Protein AF-A0A9E6VUV8-F1 (afdb_monomer)

Nearest PDB structures (foldseek):
  6p4t-assembly1_B  TM=4.875E-01  e=2.211E-01  Salmonella enterica subsp. enterica serovar Typhi str. CT18
  8uzb-assembly1_A  TM=2.376E-01  e=2.171E+00  Geobacillus stearothermophilus
  8s0d-assembly1_4  TM=2.193E-01  e=3.785E+00  Homo sapiens
  4pn1-assembly3_D  TM=3.989E-01  e=8.446E+00  Schizosaccharomyces pombe

Solvent-accessible surface area (backbone atoms only — not comparable to full-atom values): 15340 Å² total; per-residue (Å²): 144,78,81,78,67,65,62,63,58,58,57,57,56,55,56,55,55,54,56,56,54,53,54,53,55,57,56,53,59,66,67,67,74,79,75,85,79,84,90,84,82,82,91,76,88,81,80,91,80,88,79,81,87,81,84,86,87,83,88,78,86,75,81,72,76,73,76,71,81,72,84,71,52,75,68,54,70,63,63,49,53,54,50,64,62,53,71,21,30,54,32,45,49,36,72,42,94,39,72,74,44,81,27,76,28,45,64,63,46,58,75,70,54,82,52,63,72,54,58,77,64,32,83,78,68,81,60,88,32,40,79,43,65,75,53,80,87,27,54,30,20,41,31,31,62,38,36,16,43,35,32,37,25,38,48,95,30,28,28,32,48,33,34,30,20,63,36,73,36,70,80,32,91,45,46,40,44,32,26,43,46,18,39,50,61,85,85,42,95,36,26,70,51,39,49,50,36,47,52,52,56,31,55,77,51,74,64,71,58,71,26,82,54,69,47,74,23,36,93,64,43,43,42,26,28,42,26,20,12,35,33,72,44,69,88,35,61,72,50,53,68,53,64,54,95,76,53,41,13,79,47,30,53,30,29,30,20,32,60,40,71,44,82,59,134

Sequence (265 aa):
MLKLSRYRFYASLRLRKLAVMRQFILLFILLFVFSCGEPERRFSGQTADTIAPAPGPGRTSEHQRGDRPDKRNKSEFCQQEEFAGHSRAVCKVNIAKAQTESFASLDVFWNSLPGDKEMSNHNPRIKDDSAFGRVKEEMRNVRIKKTWLLAVKREDDGDFHLIIGNKPSAKSDILFNAEISGLPETSSGSYDQLKKVRDYFKAYFNQHTCFHNYKKFYDEPKEISISGSLFYDIEHTPPGTVGPKDLKTATAWEIHPVTEIVFLK

Structure (mmCIF, N/CA/C/O backbone):
data_AF-A0A9E6VUV8-F1
#
_entry.id   AF-A0A9E6VUV8-F1
#
loop_
_atom_site.group_PDB
_atom_site.id
_atom_site.type_symbol
_atom_site.label_atom_id
_atom_site.label_alt_id
_atom_site.label_comp_id
_atom_site.label_asym_id
_atom_site.label_entity_id
_atom_site.label_seq_id
_atom_site.pdbx_PDB_ins_code
_atom_site.Cartn_x
_atom_site.Cartn_y
_atom_site.Cartn_z
_atom_site.occupancy
_atom_site.B_iso_or_equiv
_atom_site.auth_seq_id
_atom_site.auth_comp_id
_atom_site.auth_asym_id
_atom_site.auth_atom_id
_atom_site.pdbx_PDB_model_num
ATOM 1 N N . MET A 1 1 ? -53.529 6.049 7.777 1.00 54.03 1 MET A N 1
ATOM 2 C CA . MET A 1 1 ? -53.845 5.696 6.371 1.00 54.03 1 MET A CA 1
ATOM 3 C C . MET A 1 1 ? -52.843 6.295 5.352 1.00 54.03 1 MET A C 1
ATOM 5 O O . MET A 1 1 ? -53.244 6.702 4.277 1.00 54.03 1 MET A O 1
ATOM 9 N N . LEU A 1 2 ? -51.524 6.330 5.635 1.00 53.44 2 LEU A N 1
ATOM 10 C CA . LEU A 1 2 ? -50.527 7.045 4.793 1.00 53.44 2 LEU A CA 1
ATOM 11 C C . LEU A 1 2 ? -49.250 6.241 4.446 1.00 53.44 2 LEU A C 1
ATOM 13 O O . LEU A 1 2 ? -48.329 6.779 3.840 1.00 53.44 2 LEU A O 1
ATOM 17 N N . LYS A 1 3 ? -49.176 4.941 4.777 1.00 49.09 3 LYS A N 1
ATOM 18 C CA . LYS A 1 3 ? -47.972 4.111 4.531 1.00 49.09 3 LYS A CA 1
ATOM 19 C C . LYS A 1 3 ? -47.978 3.304 3.219 1.00 49.09 3 LYS A C 1
ATOM 21 O O . LYS A 1 3 ? -46.936 2.781 2.843 1.00 49.09 3 LYS A O 1
ATOM 26 N N . LEU A 1 4 ? -49.090 3.251 2.479 1.00 48.81 4 LEU A N 1
ATOM 27 C CA . LEU A 1 4 ? -49.208 2.441 1.248 1.00 48.81 4 LEU A CA 1
ATOM 28 C C . LEU A 1 4 ? -48.829 3.180 -0.054 1.00 48.81 4 LEU A C 1
ATOM 30 O O . LEU A 1 4 ? -48.653 2.543 -1.088 1.00 48.81 4 LEU A O 1
ATOM 34 N N . SER A 1 5 ? -48.644 4.505 -0.020 1.00 53.03 5 SER A N 1
ATOM 35 C CA . SER A 1 5 ? -48.380 5.313 -1.228 1.00 53.03 5 SER A CA 1
ATOM 36 C C . SER A 1 5 ? -46.915 5.265 -1.704 1.00 53.03 5 SER A C 1
ATOM 38 O O . SER A 1 5 ? -46.639 5.270 -2.903 1.00 53.03 5 SER A O 1
ATOM 40 N N . ARG A 1 6 ? -45.943 5.115 -0.791 1.00 50.88 6 ARG A N 1
ATOM 41 C CA . ARG A 1 6 ? -44.512 5.159 -1.155 1.00 50.88 6 ARG A CA 1
ATOM 42 C C . ARG A 1 6 ? -44.012 3.911 -1.893 1.00 50.88 6 ARG A C 1
ATOM 44 O O . ARG A 1 6 ? -43.091 4.021 -2.694 1.00 50.88 6 ARG A O 1
ATOM 51 N N . TYR A 1 7 ? -44.637 2.747 -1.705 1.00 47.44 7 TYR A N 1
ATOM 52 C CA . TYR A 1 7 ? -44.189 1.500 -2.346 1.00 47.44 7 TYR A CA 1
ATOM 53 C C . TYR A 1 7 ? -44.433 1.463 -3.864 1.00 47.44 7 TYR A C 1
ATOM 55 O O . TYR A 1 7 ? -43.632 0.891 -4.603 1.00 47.44 7 TYR A O 1
ATOM 63 N N . ARG A 1 8 ? -45.486 2.127 -4.362 1.00 51.44 8 ARG A N 1
ATOM 64 C CA . ARG A 1 8 ? -45.785 2.161 -5.805 1.00 51.44 8 ARG A CA 1
ATOM 65 C C . ARG A 1 8 ? -44.818 3.044 -6.601 1.00 51.44 8 ARG A C 1
ATOM 67 O O . ARG A 1 8 ? -44.582 2.777 -7.777 1.00 51.44 8 ARG A O 1
ATOM 74 N N . PHE A 1 9 ? -44.195 4.036 -5.963 1.00 53.75 9 PHE A N 1
ATOM 75 C CA . PHE A 1 9 ? -43.257 4.934 -6.640 1.00 53.75 9 PHE A CA 1
ATOM 76 C C . PHE A 1 9 ? -41.887 4.274 -6.900 1.00 53.75 9 PHE A C 1
ATOM 78 O O . PHE A 1 9 ? -41.320 4.424 -7.981 1.00 53.75 9 PHE A O 1
ATOM 85 N N . TYR A 1 10 ? -41.386 3.454 -5.966 1.00 47.69 10 TYR A N 1
ATOM 86 C CA . TYR A 1 10 ? -40.090 2.772 -6.125 1.00 47.69 10 TYR A CA 1
ATOM 87 C C . TYR A 1 10 ? -40.120 1.594 -7.114 1.00 47.69 10 TYR A C 1
ATOM 89 O O . TYR A 1 10 ? -39.124 1.350 -7.800 1.00 47.69 10 TYR A O 1
ATOM 97 N N . ALA A 1 11 ? -41.251 0.894 -7.247 1.00 51.66 11 ALA A N 1
ATOM 98 C CA . ALA A 1 11 ? -41.393 -0.195 -8.219 1.00 51.66 11 ALA A CA 1
ATOM 99 C C . ALA A 1 11 ? -41.373 0.313 -9.678 1.00 51.66 11 ALA A C 1
ATOM 101 O O . ALA A 1 11 ? -40.753 -0.302 -10.545 1.00 51.66 11 ALA A O 1
ATOM 102 N N . SER A 1 12 ? -41.967 1.485 -9.933 1.00 51.59 12 SER A N 1
ATOM 103 C CA . SER A 1 12 ? -41.992 2.130 -11.257 1.00 51.59 12 SER A CA 1
ATOM 104 C C . SER A 1 12 ? -40.599 2.586 -11.725 1.00 51.59 12 SER A C 1
ATOM 106 O O . SER A 1 12 ? -40.240 2.427 -12.895 1.00 51.59 12 SER A O 1
ATOM 108 N N . LEU A 1 13 ? -39.758 3.075 -10.805 1.00 51.12 13 LEU A N 1
ATOM 109 C CA . LEU A 1 13 ? -38.416 3.561 -11.143 1.00 51.12 13 LEU A CA 1
ATOM 110 C C . LEU A 1 13 ? -37.423 2.427 -11.470 1.00 51.12 13 LEU A C 1
ATOM 112 O O . LEU A 1 13 ? -36.532 2.612 -12.301 1.00 51.12 13 LEU A O 1
ATOM 116 N N . ARG A 1 14 ? -37.581 1.238 -10.862 1.00 55.41 14 ARG A N 1
ATOM 117 C CA . ARG A 1 14 ? -36.743 0.060 -11.170 1.00 55.41 14 ARG A CA 1
ATOM 118 C C . ARG A 1 14 ? -37.042 -0.531 -12.549 1.00 55.41 14 ARG A C 1
ATOM 120 O O . ARG A 1 14 ? -36.108 -0.910 -13.251 1.00 55.41 14 ARG A O 1
ATOM 127 N N . LEU A 1 15 ? -38.306 -0.547 -12.972 1.00 54.75 15 LEU A N 1
ATOM 128 C CA . LEU A 1 15 ? -38.692 -1.090 -14.280 1.00 54.75 15 LEU A CA 1
ATOM 129 C C . LEU A 1 15 ? -38.198 -0.222 -15.450 1.00 54.75 15 LEU A C 1
ATOM 131 O O . LEU A 1 15 ? -37.788 -0.759 -16.477 1.00 54.75 15 LEU A O 1
ATOM 135 N N . ARG A 1 16 ? -38.129 1.107 -15.282 1.00 56.75 16 ARG A N 1
ATOM 136 C CA . ARG A 1 16 ? -37.592 2.007 -16.322 1.00 56.75 16 ARG A CA 1
ATOM 137 C C . ARG A 1 16 ? -36.073 1.893 -16.501 1.00 56.75 16 ARG A C 1
ATOM 139 O O . ARG A 1 16 ? -35.600 1.980 -17.630 1.00 56.75 16 ARG A O 1
ATOM 146 N N . LYS A 1 17 ? -35.306 1.629 -15.433 1.00 54.00 17 LYS A N 1
ATOM 147 C CA . LYS A 1 17 ? -33.847 1.417 -15.544 1.00 54.00 17 LYS A CA 1
ATOM 148 C C . LYS A 1 17 ? -33.491 0.110 -16.265 1.00 54.00 17 LYS A C 1
ATOM 150 O O . LYS A 1 17 ? -32.549 0.095 -17.050 1.00 54.00 17 LYS A O 1
ATOM 155 N N . LEU A 1 18 ? -34.270 -0.956 -16.065 1.00 55.19 18 LEU A N 1
ATOM 156 C CA . LEU A 1 18 ? -34.062 -2.242 -16.747 1.00 55.19 18 LEU A CA 1
ATOM 157 C C . LEU A 1 18 ? -34.369 -2.184 -18.254 1.00 55.19 18 LEU A C 1
ATOM 159 O O . LEU A 1 18 ? -33.703 -2.860 -19.036 1.00 55.19 18 LEU A O 1
ATOM 163 N N . ALA A 1 19 ? -35.329 -1.354 -18.676 1.00 57.97 19 ALA A N 1
ATOM 164 C CA . ALA A 1 19 ? -35.668 -1.187 -20.091 1.00 57.97 19 ALA A CA 1
ATOM 165 C C . ALA A 1 19 ? -34.570 -0.449 -20.883 1.00 57.97 19 ALA A C 1
ATOM 167 O O . ALA A 1 19 ? -34.212 -0.881 -21.977 1.00 57.97 19 ALA A O 1
ATOM 168 N N . VAL A 1 20 ? -33.979 0.607 -20.309 1.00 63.06 20 VAL A N 1
ATOM 169 C CA . VAL A 1 20 ? -32.882 1.355 -20.956 1.00 63.06 20 VAL A CA 1
ATOM 170 C C . VAL A 1 20 ? -31.610 0.505 -21.031 1.00 63.06 20 VAL A C 1
ATOM 172 O O . VAL A 1 20 ? -30.939 0.487 -22.058 1.00 63.06 20 VAL A O 1
ATOM 175 N N . MET A 1 21 ? -31.314 -0.290 -19.997 1.00 61.34 21 MET A N 1
ATOM 176 C CA . MET A 1 21 ? -30.124 -1.150 -19.986 1.00 61.34 21 MET A CA 1
ATOM 177 C C . MET A 1 21 ? -30.189 -2.273 -21.039 1.00 61.34 21 MET A C 1
ATOM 179 O O . MET A 1 21 ? -29.163 -2.642 -21.604 1.00 61.34 21 MET A O 1
ATOM 183 N N . ARG A 1 22 ? -31.389 -2.773 -21.376 1.00 59.53 22 ARG A N 1
ATOM 184 C CA . ARG A 1 22 ? -31.572 -3.762 -22.456 1.00 59.53 22 ARG A CA 1
ATOM 185 C C . ARG A 1 22 ? -31.337 -3.189 -23.857 1.00 59.53 22 ARG A C 1
ATOM 187 O O . ARG A 1 22 ? -30.827 -3.914 -24.706 1.00 59.53 22 ARG A O 1
ATOM 194 N N . GLN A 1 23 ? -31.650 -1.913 -24.101 1.00 58.81 23 GLN A N 1
ATOM 195 C CA . GLN A 1 23 ? -31.375 -1.282 -25.401 1.00 58.81 23 GLN A CA 1
ATOM 196 C C . GLN A 1 23 ? -29.876 -1.040 -25.634 1.00 58.81 23 GLN A C 1
ATOM 198 O O . GLN A 1 23 ? -29.405 -1.224 -26.753 1.00 58.81 23 GLN A O 1
ATOM 203 N N . PHE A 1 24 ? -29.102 -0.727 -24.589 1.00 58.31 24 PHE A N 1
ATOM 204 C CA . PHE A 1 24 ? -27.648 -0.557 -24.718 1.00 58.31 24 PHE A CA 1
ATOM 205 C C . PHE A 1 24 ? -26.899 -1.876 -24.965 1.00 58.31 24 PHE A C 1
ATOM 207 O O . PHE A 1 24 ? -25.938 -1.888 -25.729 1.00 58.31 24 PHE A O 1
ATOM 214 N N . ILE A 1 25 ? -27.355 -2.995 -24.388 1.00 61.56 25 ILE A N 1
ATOM 215 C CA . ILE A 1 25 ? -26.722 -4.311 -24.599 1.00 61.56 25 ILE A CA 1
ATOM 216 C C . ILE A 1 25 ? -26.939 -4.810 -26.038 1.00 61.56 25 ILE A C 1
ATOM 218 O O . ILE A 1 25 ? -26.016 -5.346 -26.646 1.00 61.56 25 ILE A O 1
ATOM 222 N N . LEU A 1 26 ? -28.118 -4.576 -26.624 1.00 54.91 26 LEU A N 1
ATOM 223 C CA . LEU A 1 26 ? -28.393 -4.948 -28.019 1.00 54.91 26 LEU A CA 1
ATOM 224 C C . LEU A 1 26 ? -27.607 -4.097 -29.031 1.00 54.91 26 LEU A C 1
ATOM 226 O O . LEU A 1 26 ? -27.172 -4.626 -30.051 1.00 54.91 26 LEU A O 1
ATOM 230 N N . LEU A 1 27 ? -27.357 -2.816 -28.734 1.00 53.00 27 LEU A N 1
ATOM 231 C CA . LEU A 1 27 ? -26.548 -1.950 -29.599 1.00 53.00 27 LEU A CA 1
ATOM 232 C C . LEU A 1 27 ? -25.050 -2.318 -29.561 1.00 53.00 27 LEU A C 1
ATOM 234 O O . LEU A 1 27 ? -24.361 -2.196 -30.570 1.00 53.00 27 LEU A O 1
ATOM 238 N N . PHE A 1 28 ? -24.553 -2.819 -28.424 1.00 54.31 28 PHE A N 1
ATOM 239 C CA . PHE A 1 28 ? -23.154 -3.242 -28.275 1.00 54.31 28 PHE A CA 1
ATOM 240 C C . PHE A 1 28 ? -22.846 -4.573 -28.976 1.00 54.31 28 PHE A C 1
ATOM 242 O O . PHE A 1 28 ? -21.757 -4.744 -29.517 1.00 54.31 28 PHE A O 1
ATOM 249 N N . ILE A 1 29 ? -23.810 -5.500 -29.020 1.00 56.59 29 ILE A N 1
ATOM 250 C CA . ILE A 1 29 ? -23.645 -6.789 -29.713 1.00 56.59 29 ILE A CA 1
ATOM 251 C C . ILE A 1 29 ? -23.619 -6.596 -31.239 1.00 56.59 29 ILE A C 1
ATOM 253 O O . ILE A 1 29 ? -22.866 -7.278 -31.926 1.00 56.59 29 ILE A O 1
ATOM 257 N N . LEU A 1 30 ? -24.359 -5.621 -31.778 1.00 49.09 30 LEU A N 1
ATOM 258 C CA . LEU A 1 30 ? -24.369 -5.320 -33.217 1.00 49.09 30 LEU A CA 1
ATOM 259 C C . LEU A 1 30 ? -23.078 -4.655 -33.727 1.00 49.09 30 LEU A C 1
ATOM 261 O O . LEU A 1 30 ? -22.748 -4.804 -34.900 1.00 49.09 30 LEU A O 1
ATOM 265 N N . LEU A 1 31 ? -22.315 -3.981 -32.860 1.00 50.19 31 LEU A N 1
ATOM 266 C CA . LEU A 1 31 ? -21.044 -3.346 -33.235 1.00 50.19 31 LEU A CA 1
ATOM 267 C C . LEU A 1 31 ? -19.842 -4.306 -33.222 1.00 50.19 31 LEU A C 1
ATOM 269 O O . LEU A 1 31 ? -18.818 -3.991 -33.820 1.00 50.19 31 LEU A O 1
ATOM 273 N N . PHE A 1 32 ? -19.955 -5.485 -32.602 1.00 48.78 32 PHE A N 1
ATOM 274 C CA . PHE A 1 32 ? -18.848 -6.450 -32.513 1.00 48.78 32 PHE A CA 1
ATOM 275 C C . PHE A 1 32 ? -18.811 -7.494 -33.643 1.00 48.78 32 PHE A C 1
ATOM 277 O O . PHE A 1 32 ? -17.824 -8.210 -33.776 1.00 48.78 32 PHE A O 1
ATOM 284 N N . VAL A 1 33 ? -19.843 -7.568 -34.492 1.00 51.56 33 VAL A N 1
ATOM 285 C CA . VAL A 1 33 ? -19.941 -8.586 -35.561 1.00 51.56 33 VAL A CA 1
ATOM 286 C C . VAL A 1 33 ? -19.231 -8.167 -36.867 1.00 51.56 33 VAL A C 1
ATOM 288 O O . VAL A 1 33 ? -19.087 -8.981 -37.770 1.00 51.56 33 VAL A O 1
ATOM 291 N N . PHE A 1 34 ? -18.705 -6.939 -36.976 1.00 48.22 34 PHE A N 1
ATOM 292 C CA . PHE A 1 34 ? -18.137 -6.409 -38.232 1.00 48.22 34 PHE A CA 1
ATOM 293 C C . PHE A 1 34 ? -16.609 -6.219 -38.273 1.00 48.22 34 PHE A C 1
ATOM 295 O O . PHE A 1 34 ? -16.109 -5.495 -39.128 1.00 48.22 34 PHE A O 1
ATOM 302 N N . SER A 1 35 ? -15.837 -6.885 -37.408 1.00 48.03 35 SER A N 1
ATOM 303 C CA . SER A 1 35 ? -14.367 -6.782 -37.447 1.00 48.03 35 SER A CA 1
ATOM 304 C C . SER A 1 35 ? -13.658 -8.136 -37.346 1.00 48.03 35 SER A C 1
ATOM 306 O O . SER A 1 35 ? -12.794 -8.333 -36.496 1.00 48.03 35 SER A O 1
ATOM 308 N N . CYS A 1 36 ? -13.998 -9.067 -38.240 1.00 43.12 36 CYS A N 1
ATOM 309 C CA . CYS A 1 36 ? -13.157 -10.226 -38.549 1.00 43.12 36 CYS A CA 1
ATOM 310 C C . CYS A 1 36 ? -12.534 -10.031 -39.937 1.00 43.12 36 CYS A C 1
ATOM 312 O O . CYS A 1 36 ? -13.093 -10.454 -40.943 1.00 43.12 36 CYS A O 1
ATOM 314 N N . GLY A 1 37 ? -11.392 -9.340 -39.975 1.00 45.44 37 GLY A N 1
ATOM 315 C CA . GLY A 1 37 ? -10.465 -9.376 -41.105 1.00 45.44 37 GLY A CA 1
ATOM 316 C C . GLY A 1 37 ? -9.548 -10.593 -40.978 1.00 45.44 37 GLY A C 1
ATOM 317 O O . GLY A 1 37 ? -9.047 -10.880 -39.891 1.00 45.44 37 GLY A O 1
ATOM 318 N N . GLU A 1 38 ? -9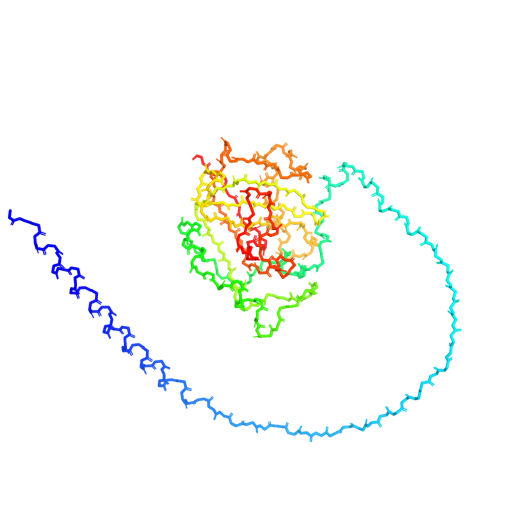.395 -11.316 -42.082 1.00 52.47 38 GLU A N 1
ATOM 319 C CA . GLU A 1 38 ? -8.656 -12.573 -42.226 1.00 52.47 38 GLU A CA 1
ATOM 320 C C . GLU A 1 38 ? -7.140 -12.476 -41.948 1.00 52.47 38 GLU A C 1
ATOM 322 O O . GLU A 1 38 ? -6.558 -11.388 -42.004 1.00 52.47 38 GLU A O 1
ATOM 327 N N . PRO A 1 39 ? -6.478 -13.620 -41.669 1.00 56.66 39 PRO A N 1
ATOM 328 C CA . PRO A 1 39 ? -5.061 -13.686 -41.358 1.00 56.66 39 PRO A CA 1
ATOM 329 C C . PRO A 1 39 ? -4.224 -13.931 -42.617 1.00 56.66 39 PRO A C 1
ATOM 331 O O . PRO A 1 39 ? -4.458 -14.873 -43.369 1.00 56.66 39 PRO A O 1
ATOM 334 N N . GLU A 1 40 ? -3.152 -13.164 -42.789 1.00 46.19 40 GLU A N 1
ATOM 335 C CA . GLU A 1 40 ? -2.114 -13.506 -43.754 1.00 46.19 40 GLU A CA 1
ATOM 336 C C . GLU A 1 40 ? -0.744 -13.149 -43.175 1.00 46.19 40 GLU A C 1
ATOM 338 O O . GLU A 1 40 ? -0.437 -11.974 -42.974 1.00 46.19 40 GLU A O 1
ATOM 343 N N . ARG A 1 41 ? 0.081 -14.169 -42.892 1.00 49.31 41 ARG A N 1
ATOM 344 C CA . ARG A 1 41 ? 1.502 -14.201 -43.287 1.00 49.31 41 ARG A CA 1
ATOM 345 C C . ARG A 1 41 ? 2.211 -15.491 -42.866 1.00 49.31 41 ARG A C 1
ATOM 347 O O . ARG A 1 41 ? 2.503 -15.726 -41.701 1.00 49.31 41 ARG A O 1
ATOM 354 N N . ARG A 1 42 ? 2.528 -16.258 -43.912 1.00 47.53 42 ARG A N 1
ATOM 355 C CA . ARG A 1 42 ? 3.802 -16.933 -44.217 1.00 47.53 42 ARG A CA 1
ATOM 356 C C . ARG A 1 42 ? 4.608 -17.508 -43.050 1.00 47.53 42 ARG A C 1
ATOM 358 O O . ARG A 1 42 ? 5.414 -16.832 -42.422 1.00 47.53 42 ARG A O 1
ATOM 365 N N . PHE A 1 43 ? 4.507 -18.828 -42.952 1.00 45.47 43 PHE A N 1
ATOM 366 C CA . PHE A 1 43 ? 5.563 -19.722 -42.493 1.00 45.47 43 PHE A CA 1
ATOM 367 C C . PHE A 1 43 ? 6.690 -19.764 -43.545 1.00 45.47 43 PHE A C 1
ATOM 369 O O . PHE A 1 43 ? 6.455 -20.160 -44.687 1.00 45.47 43 PHE A O 1
ATOM 376 N N . SER A 1 4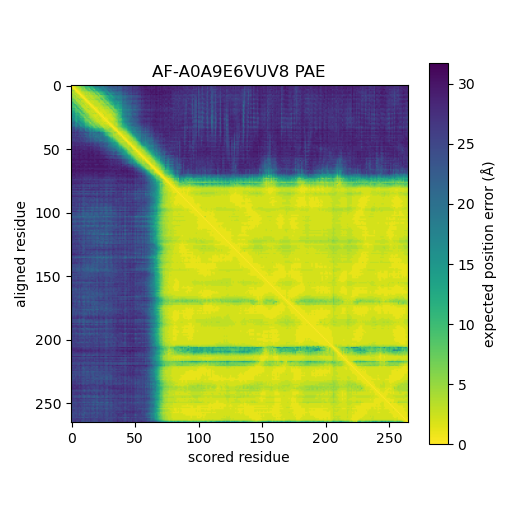4 ? 7.911 -19.382 -43.170 1.00 56.75 44 SER A N 1
ATOM 377 C CA . SER A 1 44 ? 9.139 -19.763 -43.877 1.00 56.75 44 SER A CA 1
ATOM 378 C C . SER A 1 44 ? 10.070 -20.403 -42.862 1.00 56.75 44 SER A C 1
ATOM 380 O O . SER A 1 44 ? 10.439 -19.772 -41.873 1.00 56.75 44 SER A O 1
ATOM 382 N N . GLY A 1 45 ? 10.370 -21.679 -43.084 1.00 43.22 45 GLY A N 1
ATOM 383 C CA . GLY A 1 45 ? 11.166 -22.490 -42.180 1.00 43.22 45 GLY A CA 1
ATOM 384 C C . GLY A 1 45 ? 12.607 -22.020 -42.036 1.00 43.22 45 GLY A C 1
ATOM 385 O O . GLY A 1 45 ? 13.169 -21.372 -42.917 1.00 43.22 45 GLY A O 1
ATOM 386 N N . GLN A 1 46 ? 13.217 -22.451 -40.940 1.00 46.78 46 GLN A N 1
ATOM 387 C CA . GLN A 1 46 ? 14.639 -22.721 -40.912 1.00 46.78 46 GLN A CA 1
ATOM 388 C C . GLN A 1 46 ? 14.924 -23.928 -40.026 1.00 46.78 46 GLN A C 1
ATOM 390 O O . GLN A 1 46 ? 14.177 -24.277 -39.113 1.00 46.78 46 GLN A O 1
ATOM 395 N N . THR A 1 47 ? 15.963 -24.606 -40.471 1.00 49.91 47 THR A N 1
ATOM 396 C CA . THR A 1 47 ? 16.416 -25.964 -40.231 1.00 49.91 47 THR A CA 1
ATOM 397 C C . THR A 1 47 ? 16.859 -26.242 -38.802 1.00 49.91 47 THR A C 1
ATOM 399 O O . THR A 1 47 ? 17.346 -25.371 -38.089 1.00 49.91 47 THR A O 1
ATOM 402 N N . ALA A 1 48 ? 16.721 -27.515 -38.441 1.00 44.47 48 ALA A N 1
ATOM 403 C CA . ALA A 1 48 ? 17.347 -28.136 -37.294 1.00 44.47 48 ALA A CA 1
ATOM 404 C C . ALA A 1 48 ? 18.875 -28.090 -37.410 1.00 44.47 48 ALA A C 1
ATOM 406 O O . ALA A 1 48 ? 19.414 -28.539 -38.419 1.00 44.47 48 ALA A O 1
ATOM 407 N N . ASP A 1 49 ? 19.541 -27.651 -36.343 1.00 49.53 49 ASP A N 1
ATOM 408 C CA . ASP A 1 49 ? 20.928 -28.010 -36.078 1.00 49.53 49 ASP A CA 1
ATOM 409 C C . ASP A 1 49 ? 21.008 -28.816 -34.786 1.00 49.53 49 ASP A C 1
ATOM 411 O O . ASP A 1 49 ? 20.497 -28.456 -33.724 1.00 49.53 49 ASP A O 1
ATOM 415 N N . THR A 1 50 ? 21.624 -29.978 -34.953 1.00 43.75 50 THR A N 1
ATOM 416 C CA . THR A 1 50 ? 21.811 -31.036 -33.973 1.00 43.75 50 THR A CA 1
ATOM 417 C C . THR A 1 50 ? 23.145 -30.780 -33.285 1.00 43.75 50 THR A C 1
ATOM 419 O O . THR A 1 50 ? 24.186 -30.899 -33.926 1.00 43.75 50 THR A O 1
ATOM 422 N N . ILE A 1 51 ? 23.144 -30.446 -31.993 1.00 49.56 51 ILE A N 1
ATOM 423 C CA . ILE A 1 51 ? 24.371 -30.424 -31.184 1.00 49.56 51 ILE A CA 1
ATOM 424 C C . ILE A 1 51 ? 24.318 -31.590 -30.201 1.00 49.56 51 ILE A C 1
ATOM 426 O O . ILE A 1 51 ? 23.406 -31.711 -29.384 1.00 49.56 51 ILE A O 1
ATOM 430 N N . ALA A 1 52 ? 25.303 -32.473 -30.345 1.00 53.69 52 ALA A N 1
ATOM 431 C CA . ALA A 1 52 ? 25.508 -33.663 -29.539 1.00 53.69 52 ALA A CA 1
ATOM 432 C C . ALA A 1 52 ? 25.855 -33.330 -28.069 1.00 53.69 52 ALA A C 1
ATOM 434 O O . ALA A 1 52 ? 26.488 -32.308 -27.798 1.00 53.69 52 ALA A O 1
ATOM 435 N N . PRO A 1 53 ? 25.495 -34.210 -27.117 1.00 49.34 53 PRO A N 1
ATOM 436 C CA . PRO A 1 53 ? 25.823 -34.050 -25.705 1.00 49.34 53 PRO A CA 1
ATOM 437 C C . PRO A 1 53 ? 27.288 -34.407 -25.414 1.00 49.34 53 PRO A C 1
ATOM 439 O O . PRO A 1 53 ? 27.767 -35.482 -25.779 1.00 49.34 53 PRO A O 1
ATOM 442 N N . ALA A 1 54 ? 27.989 -33.520 -24.706 1.00 53.69 54 ALA A N 1
ATOM 443 C CA . ALA A 1 54 ? 29.308 -33.798 -24.147 1.00 53.69 54 ALA A CA 1
ATOM 444 C C . ALA A 1 54 ? 29.205 -34.640 -22.850 1.00 53.69 54 ALA A C 1
ATOM 446 O O . ALA A 1 54 ? 28.244 -34.487 -22.090 1.00 53.69 54 ALA A O 1
ATOM 447 N N . PRO A 1 55 ? 30.184 -35.524 -22.577 1.00 52.94 55 PRO A N 1
ATOM 448 C CA . PRO A 1 55 ? 30.158 -36.445 -21.446 1.00 52.94 55 PRO A CA 1
ATOM 449 C C . PRO A 1 55 ? 30.685 -35.842 -20.132 1.00 52.94 55 PRO A C 1
ATOM 451 O O . PRO A 1 55 ? 31.777 -35.288 -20.083 1.00 52.94 55 PRO A O 1
ATOM 454 N N . GLY A 1 56 ? 29.977 -36.150 -19.042 1.00 42.50 56 GLY A N 1
ATOM 455 C CA . GLY A 1 56 ? 30.592 -36.749 -17.850 1.00 42.50 56 GLY A CA 1
ATOM 456 C C . GLY A 1 56 ? 31.088 -35.840 -16.711 1.00 42.50 56 GLY A C 1
ATOM 457 O O . GLY A 1 56 ? 31.286 -34.648 -16.890 1.00 42.50 56 GLY A O 1
ATOM 458 N N . PRO A 1 57 ? 31.243 -36.401 -15.495 1.00 50.38 57 PRO A N 1
ATOM 459 C CA . PRO A 1 57 ? 30.853 -35.743 -14.251 1.00 50.38 57 PRO A CA 1
ATOM 460 C C . PRO A 1 57 ? 32.040 -35.328 -13.369 1.00 50.38 57 PRO A C 1
ATOM 462 O O . PRO A 1 57 ? 32.908 -36.136 -13.053 1.00 50.38 57 PRO A O 1
ATOM 465 N N . GLY A 1 58 ? 32.010 -34.092 -12.867 1.00 40.81 58 GLY A N 1
ATOM 466 C CA . GLY A 1 58 ? 32.882 -33.606 -11.793 1.00 40.81 58 GLY A CA 1
ATOM 467 C C . GLY A 1 58 ? 32.066 -33.298 -10.541 1.00 40.81 58 GLY A C 1
ATOM 468 O O . GLY A 1 58 ? 31.679 -32.159 -10.308 1.00 40.81 58 GLY A O 1
ATOM 469 N N . ARG A 1 59 ? 31.750 -34.328 -9.751 1.00 45.53 59 ARG A N 1
ATOM 470 C CA . ARG A 1 59 ? 31.054 -34.198 -8.464 1.00 45.53 59 ARG A CA 1
ATOM 471 C C . ARG A 1 59 ? 32.089 -33.884 -7.374 1.00 45.53 59 ARG A C 1
ATOM 473 O O . ARG A 1 59 ? 32.575 -34.798 -6.719 1.00 45.53 59 ARG A O 1
ATOM 480 N N . THR A 1 60 ? 32.413 -32.611 -7.163 1.00 47.12 60 THR A N 1
ATOM 481 C CA . THR A 1 60 ? 33.072 -32.148 -5.929 1.00 47.12 60 THR A CA 1
ATOM 482 C C . THR A 1 60 ? 31.997 -31.670 -4.963 1.00 47.12 60 THR A C 1
ATOM 484 O O . THR A 1 60 ? 31.495 -30.553 -5.051 1.00 47.12 60 THR A O 1
ATOM 487 N N . SER A 1 61 ? 31.589 -32.558 -4.058 1.00 48.78 61 SER A N 1
ATOM 488 C CA . SER A 1 61 ? 30.741 -32.224 -2.919 1.00 48.78 61 SER A CA 1
ATOM 489 C C . SER A 1 61 ? 31.578 -31.523 -1.851 1.00 48.78 61 SER A C 1
ATOM 491 O O . SER A 1 61 ? 31.971 -32.140 -0.862 1.00 48.78 61 SER A O 1
ATOM 493 N N . GLU A 1 62 ? 31.859 -30.239 -2.047 1.00 42.56 62 GLU A N 1
ATOM 494 C CA . GLU A 1 62 ? 32.288 -29.373 -0.955 1.00 42.56 62 GLU A CA 1
ATOM 495 C C . GLU A 1 62 ? 31.036 -28.722 -0.374 1.00 42.56 62 GLU A C 1
ATOM 497 O O . GLU A 1 62 ? 30.504 -27.725 -0.857 1.00 42.56 62 GLU A O 1
ATOM 502 N N . HIS A 1 63 ? 30.493 -29.398 0.634 1.00 45.88 63 HIS A N 1
ATOM 503 C CA . HIS A 1 63 ? 29.376 -28.938 1.439 1.00 45.88 63 HIS A CA 1
ATOM 504 C C . HIS A 1 63 ? 29.870 -27.794 2.334 1.00 45.88 63 HIS A C 1
ATOM 506 O O . HIS A 1 63 ? 30.085 -27.973 3.533 1.00 45.88 63 HIS A O 1
ATOM 512 N N . GLN A 1 64 ? 30.082 -26.619 1.736 1.00 43.56 64 GLN A N 1
ATOM 513 C CA . GLN A 1 64 ? 30.154 -25.371 2.480 1.00 43.56 64 GLN A CA 1
ATOM 514 C C . GLN A 1 64 ? 28.780 -25.180 3.116 1.00 43.56 64 GLN A C 1
ATOM 516 O O . GLN A 1 64 ? 27.785 -24.891 2.451 1.00 43.56 64 GLN A O 1
ATOM 521 N N . ARG A 1 65 ? 28.712 -25.457 4.421 1.00 46.50 65 ARG A N 1
ATOM 522 C CA . ARG A 1 65 ? 27.588 -25.061 5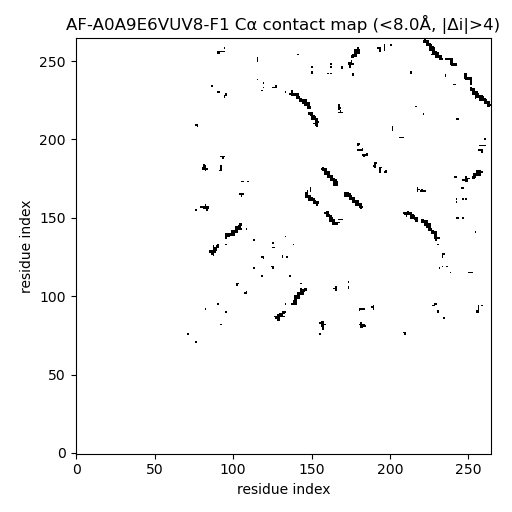.262 1.00 46.50 65 ARG A CA 1
ATOM 523 C C . ARG A 1 65 ? 27.485 -23.553 5.123 1.00 46.50 65 ARG A C 1
ATOM 525 O O . ARG A 1 65 ? 28.306 -22.847 5.694 1.00 46.50 65 ARG A O 1
ATOM 532 N N . GLY A 1 66 ? 26.518 -23.119 4.318 1.00 43.00 66 GLY A N 1
ATOM 533 C CA . GLY A 1 66 ? 26.222 -21.717 4.097 1.00 43.00 66 GLY A CA 1
ATOM 534 C C . GLY A 1 66 ? 26.158 -21.007 5.436 1.00 43.00 66 GLY A C 1
ATOM 535 O O . GLY A 1 66 ? 25.419 -21.422 6.339 1.00 43.00 66 GLY A O 1
ATOM 536 N N . ASP A 1 67 ? 26.994 -19.985 5.554 1.00 47.47 67 ASP A N 1
ATOM 537 C CA . ASP A 1 67 ? 26.952 -19.035 6.642 1.00 47.47 67 ASP A CA 1
ATOM 538 C C . ASP A 1 67 ? 25.502 -18.608 6.842 1.00 47.47 67 ASP A C 1
ATOM 540 O O . ASP A 1 67 ? 24.791 -18.222 5.909 1.00 47.47 67 ASP A O 1
ATOM 544 N N . ARG A 1 68 ? 25.030 -18.773 8.078 1.00 52.50 68 ARG A N 1
ATOM 545 C CA . ARG A 1 68 ? 23.714 -18.280 8.470 1.00 52.50 68 ARG A CA 1
ATOM 546 C C . ARG A 1 68 ? 23.668 -16.798 8.103 1.00 52.50 68 ARG A C 1
ATOM 548 O O . ARG A 1 68 ? 24.638 -16.111 8.423 1.00 52.50 68 ARG A O 1
ATOM 555 N N . PRO A 1 69 ? 22.579 -16.316 7.478 1.00 50.72 69 PRO A N 1
ATOM 556 C CA . PRO A 1 69 ? 22.470 -14.924 7.086 1.00 50.72 69 PRO A CA 1
ATOM 557 C C . PRO A 1 69 ? 22.808 -14.050 8.286 1.00 50.72 69 PRO A C 1
ATOM 559 O O . PRO A 1 69 ? 22.266 -14.229 9.385 1.00 50.72 69 PRO A O 1
ATOM 562 N N . ASP A 1 70 ? 23.793 -13.193 8.044 1.00 52.88 70 ASP A N 1
ATOM 563 C CA . ASP A 1 70 ? 24.362 -12.254 8.986 1.00 52.88 70 ASP A CA 1
ATOM 564 C C . ASP A 1 70 ? 23.233 -11.526 9.718 1.00 52.88 70 ASP A C 1
ATOM 566 O O . ASP A 1 70 ? 22.206 -11.166 9.127 1.00 52.88 70 ASP A O 1
ATOM 570 N N . LYS A 1 71 ? 23.403 -11.341 11.027 1.00 56.84 71 LYS A N 1
ATOM 571 C CA . LYS A 1 71 ? 22.496 -10.535 11.838 1.00 56.84 71 LYS A CA 1
ATOM 572 C C . LYS A 1 71 ? 22.699 -9.087 11.403 1.00 56.84 71 LYS A C 1
ATOM 574 O O . LYS A 1 71 ? 23.375 -8.341 12.110 1.00 56.84 71 LYS A O 1
ATOM 579 N N . ARG A 1 72 ? 22.119 -8.705 10.256 1.00 59.81 72 ARG A N 1
ATOM 580 C CA . ARG A 1 72 ? 22.075 -7.322 9.775 1.00 59.81 72 ARG A CA 1
ATOM 581 C C . ARG A 1 72 ? 21.778 -6.438 10.970 1.00 59.81 72 ARG A C 1
ATOM 583 O O . ARG A 1 72 ? 20.834 -6.700 11.730 1.00 59.81 72 ARG A O 1
ATOM 590 N N . ASN A 1 73 ? 22.653 -5.465 11.194 1.00 70.12 73 ASN A N 1
ATOM 591 C CA . ASN A 1 73 ? 22.574 -4.638 12.377 1.00 70.12 73 ASN A CA 1
ATOM 592 C C . ASN A 1 73 ? 21.193 -3.976 12.381 1.00 70.12 73 ASN A C 1
ATOM 594 O O . ASN A 1 73 ? 20.754 -3.422 11.374 1.00 70.12 73 ASN A O 1
ATOM 598 N N . LYS A 1 74 ? 20.481 -4.049 13.508 1.00 67.56 74 LYS A N 1
ATOM 599 C CA . LYS A 1 74 ? 19.116 -3.523 13.637 1.00 67.56 74 LYS A CA 1
ATOM 600 C C . LYS A 1 74 ? 19.018 -2.066 13.161 1.00 67.56 74 LYS A C 1
ATOM 602 O O . LYS A 1 74 ? 17.980 -1.660 12.650 1.00 67.56 74 LYS A O 1
ATOM 607 N N . SER A 1 75 ? 20.097 -1.291 13.305 1.00 70.81 75 SER A N 1
ATOM 608 C CA . SER A 1 75 ? 20.186 0.082 12.806 1.00 70.81 75 SER A CA 1
ATOM 609 C C . SER A 1 75 ? 20.185 0.193 11.279 1.00 70.81 75 SER A C 1
ATOM 611 O O . SER A 1 75 ? 19.574 1.121 10.762 1.00 70.81 75 SER A O 1
ATOM 613 N N . GLU A 1 76 ? 20.825 -0.730 10.559 1.00 76.00 76 GLU A N 1
ATOM 614 C CA . GLU A 1 76 ? 20.924 -0.708 9.090 1.00 76.00 76 GLU A CA 1
ATOM 615 C C . GLU A 1 76 ? 19.564 -0.963 8.441 1.00 76.00 76 GLU A C 1
ATOM 617 O O . GLU A 1 76 ? 19.161 -0.227 7.544 1.00 76.00 76 GLU A O 1
ATOM 622 N N . PHE A 1 77 ? 18.792 -1.914 8.977 1.00 81.88 77 PHE A N 1
ATOM 623 C CA . PHE A 1 77 ? 17.415 -2.169 8.539 1.00 81.88 77 PHE A CA 1
ATOM 624 C C . PHE A 1 77 ? 16.541 -0.904 8.615 1.00 81.88 77 PHE A C 1
ATOM 626 O O . PHE A 1 77 ? 15.755 -0.607 7.718 1.00 81.88 77 PHE A O 1
ATOM 633 N N . CYS A 1 78 ? 16.708 -0.106 9.674 1.00 81.81 78 CYS A N 1
ATOM 634 C CA . CYS A 1 78 ? 15.967 1.143 9.835 1.00 81.81 78 CYS A CA 1
ATOM 635 C C . CYS A 1 78 ? 16.439 2.268 8.895 1.00 81.81 78 CYS A C 1
ATOM 637 O O . CYS A 1 78 ? 15.716 3.256 8.733 1.00 81.81 78 CYS A O 1
ATOM 639 N N . GLN A 1 79 ? 17.627 2.151 8.300 1.00 85.06 79 GLN A N 1
ATOM 640 C CA . GLN A 1 79 ? 18.235 3.174 7.445 1.00 85.06 79 GLN A CA 1
ATOM 641 C C . GLN A 1 79 ? 18.089 2.880 5.949 1.00 85.06 79 GLN A C 1
ATOM 643 O O . GLN A 1 79 ? 18.185 3.808 5.153 1.00 85.06 79 GLN A O 1
ATOM 648 N N . GLN A 1 80 ? 17.805 1.635 5.562 1.00 89.69 80 GLN A N 1
ATOM 649 C CA . GLN A 1 80 ? 17.608 1.265 4.162 1.00 89.69 80 GLN A CA 1
ATOM 650 C C . GLN A 1 80 ? 16.328 1.890 3.588 1.00 89.69 80 GLN A C 1
ATOM 652 O O . GLN A 1 80 ? 15.216 1.461 3.892 1.00 89.69 80 GLN A O 1
ATOM 657 N N . GLU A 1 81 ? 16.473 2.916 2.757 1.00 94.38 81 GLU A N 1
ATOM 658 C CA . GLU A 1 81 ? 15.352 3.512 2.018 1.00 94.38 81 GLU A CA 1
ATOM 659 C C . GLU A 1 81 ? 15.141 2.825 0.653 1.00 94.38 81 GLU A C 1
ATOM 661 O O . GLU A 1 81 ? 14.054 2.932 0.095 1.00 94.38 81 GLU A O 1
ATOM 666 N N . GLU A 1 82 ? 16.180 2.129 0.171 1.00 97.25 82 GLU A N 1
ATOM 667 C CA . GLU A 1 82 ? 16.290 1.288 -1.034 1.00 97.25 82 GLU A CA 1
ATOM 668 C C . GLU A 1 82 ? 15.159 0.255 -1.177 1.00 97.25 82 GLU A C 1
ATOM 670 O O . GLU A 1 82 ? 15.052 -0.581 -0.275 1.00 97.25 82 GLU A O 1
ATOM 675 N N . PHE A 1 83 ? 14.383 0.233 -2.273 1.00 97.75 83 PHE A N 1
ATOM 676 C CA . PHE A 1 83 ? 13.586 -0.954 -2.604 1.00 97.75 83 PHE A CA 1
ATOM 677 C C . PHE A 1 83 ? 14.517 -2.128 -2.938 1.00 97.75 83 PHE A C 1
ATOM 679 O O . PHE A 1 83 ? 15.331 -2.034 -3.856 1.00 97.75 83 PHE A O 1
ATOM 686 N N . ALA A 1 84 ? 14.383 -3.239 -2.215 1.00 96.81 84 ALA A N 1
ATOM 687 C CA . ALA A 1 84 ? 15.205 -4.440 -2.390 1.00 96.81 84 ALA A CA 1
ATOM 688 C C . ALA A 1 84 ? 14.389 -5.707 -2.697 1.00 96.81 84 ALA A C 1
ATOM 690 O O . ALA A 1 84 ? 14.921 -6.816 -2.635 1.00 96.81 84 ALA A O 1
ATOM 691 N N . GLY A 1 85 ? 13.103 -5.558 -3.021 1.00 96.12 85 GLY A N 1
ATOM 692 C CA . GLY A 1 85 ? 12.240 -6.670 -3.404 1.00 96.12 85 GLY A CA 1
ATOM 693 C C . GLY A 1 85 ? 12.521 -7.162 -4.827 1.00 96.12 85 GLY A C 1
ATOM 694 O O . GLY A 1 85 ? 13.082 -6.453 -5.666 1.00 96.12 85 GLY A O 1
ATOM 695 N N . HIS A 1 86 ? 12.106 -8.396 -5.119 1.00 96.12 86 HIS A N 1
ATOM 696 C CA . HIS A 1 86 ? 12.292 -9.008 -6.440 1.00 96.12 86 HIS A CA 1
ATOM 697 C C . HIS A 1 86 ? 10.976 -9.257 -7.173 1.00 96.12 86 HIS A C 1
ATOM 699 O O . HIS A 1 86 ? 10.902 -8.983 -8.372 1.00 96.12 86 HIS A O 1
ATOM 705 N N . SER A 1 87 ? 9.939 -9.723 -6.476 1.00 96.50 87 SER A N 1
ATOM 706 C CA . SER A 1 87 ? 8.648 -10.020 -7.093 1.00 96.50 87 SER A CA 1
ATOM 707 C C . SER A 1 87 ? 8.043 -8.787 -7.729 1.00 96.50 87 SER A C 1
ATOM 709 O O . SER A 1 87 ? 7.734 -7.793 -7.062 1.00 96.50 87 SER A O 1
ATOM 711 N N . ARG A 1 88 ? 7.927 -8.849 -9.060 1.00 97.88 88 ARG A N 1
ATOM 712 C CA . ARG A 1 88 ? 7.323 -7.808 -9.899 1.00 97.88 88 ARG A CA 1
ATOM 713 C C . ARG A 1 88 ? 7.780 -6.402 -9.514 1.00 97.88 88 ARG A C 1
ATOM 715 O O . ARG A 1 88 ? 6.987 -5.458 -9.539 1.00 97.88 88 ARG A O 1
ATOM 722 N N . ALA A 1 89 ? 9.071 -6.274 -9.193 1.00 98.25 89 ALA A N 1
ATOM 723 C CA . ALA A 1 89 ? 9.718 -5.056 -8.715 1.00 98.25 89 ALA A CA 1
ATOM 724 C C . ALA A 1 89 ? 9.315 -3.819 -9.527 1.00 98.25 89 ALA A C 1
ATOM 726 O O . ALA A 1 89 ? 8.963 -2.786 -8.962 1.00 98.25 89 ALA A O 1
ATOM 727 N N . VAL A 1 90 ? 9.271 -3.942 -10.861 1.00 98.25 90 VAL A N 1
ATOM 728 C CA . VAL A 1 90 ? 8.881 -2.848 -11.757 1.00 98.25 90 VAL A CA 1
ATOM 729 C C . VAL A 1 90 ? 7.501 -2.269 -11.428 1.00 98.25 90 VAL A C 1
ATOM 731 O O . VAL A 1 90 ? 7.306 -1.069 -11.586 1.00 98.25 90 VAL A O 1
ATOM 734 N N . CYS A 1 91 ? 6.547 -3.076 -10.958 1.00 98.50 91 CYS A N 1
ATOM 735 C CA . CYS A 1 91 ? 5.220 -2.614 -10.558 1.00 98.50 91 CYS A CA 1
ATOM 736 C C . CYS A 1 91 ? 5.252 -1.932 -9.190 1.00 98.50 91 CYS A C 1
ATOM 738 O O . CYS A 1 91 ? 4.619 -0.893 -9.025 1.00 98.50 91 CYS A O 1
ATOM 740 N N . LYS A 1 92 ? 6.007 -2.488 -8.240 1.00 98.38 92 LYS A N 1
ATOM 741 C CA . LYS A 1 92 ? 6.104 -1.991 -6.863 1.00 98.38 92 LYS A CA 1
ATOM 742 C C . LYS A 1 92 ? 6.704 -0.580 -6.802 1.00 98.38 92 LYS A C 1
ATOM 744 O O . LYS A 1 92 ? 6.157 0.304 -6.151 1.00 98.38 92 LYS A O 1
ATOM 749 N N . VAL A 1 93 ? 7.703 -0.302 -7.643 1.00 98.50 93 VAL A N 1
ATOM 750 C CA . VAL A 1 93 ? 8.387 1.006 -7.665 1.00 98.50 93 VAL A CA 1
ATOM 751 C C . VAL A 1 93 ? 7.967 1.956 -8.797 1.00 98.50 93 VAL A C 1
ATOM 753 O O . VAL A 1 93 ? 8.543 3.038 -8.935 1.00 98.50 93 VAL A O 1
ATOM 756 N N . ASN A 1 94 ? 6.969 1.596 -9.618 1.00 98.56 94 ASN A N 1
ATOM 757 C CA . ASN A 1 94 ? 6.414 2.493 -10.641 1.00 98.56 94 ASN A CA 1
ATOM 758 C C . ASN A 1 94 ? 4.907 2.709 -10.500 1.00 98.56 94 ASN A C 1
ATOM 760 O O . ASN A 1 94 ? 4.103 1.776 -10.402 1.00 98.56 94 ASN A O 1
ATOM 764 N N . ILE A 1 95 ? 4.521 3.977 -10.611 1.00 98.75 95 ILE A N 1
ATOM 765 C CA . ILE A 1 95 ? 3.125 4.409 -10.590 1.00 98.75 95 ILE A CA 1
ATOM 766 C C . ILE A 1 95 ? 2.456 4.043 -11.921 1.00 98.75 95 ILE A C 1
ATOM 768 O O . ILE A 1 95 ? 2.980 4.322 -13.004 1.00 98.75 95 ILE A O 1
ATOM 772 N N . ALA A 1 96 ? 1.278 3.422 -11.854 1.00 98.50 96 ALA A N 1
ATOM 773 C CA . ALA A 1 96 ? 0.484 3.085 -13.028 1.00 98.50 96 ALA A CA 1
ATOM 774 C C . ALA A 1 96 ? 0.152 4.344 -13.846 1.00 98.50 96 ALA A C 1
ATOM 776 O O . ALA A 1 96 ? -0.265 5.373 -13.310 1.00 98.50 96 ALA A O 1
ATOM 777 N N . LYS A 1 97 ? 0.273 4.257 -15.173 1.00 97.88 97 LYS A N 1
ATOM 778 C CA . LYS A 1 97 ? -0.083 5.345 -16.099 1.00 97.88 97 LYS A CA 1
ATOM 779 C C . LYS A 1 97 ? -1.591 5.346 -16.379 1.00 97.88 97 LYS A C 1
ATOM 781 O O . LYS A 1 97 ? -2.018 5.065 -17.494 1.00 97.88 97 LYS A O 1
ATOM 786 N N . ALA A 1 98 ? -2.387 5.618 -15.349 1.00 97.88 98 ALA A N 1
ATOM 787 C CA . ALA A 1 98 ? -3.848 5.609 -15.398 1.00 97.88 98 ALA A CA 1
ATOM 788 C C . ALA A 1 98 ? -4.452 6.818 -14.667 1.00 97.88 98 ALA A C 1
ATOM 790 O O . ALA A 1 98 ? -3.826 7.408 -13.784 1.00 97.88 98 ALA A O 1
ATOM 791 N N . GLN A 1 99 ? -5.686 7.185 -15.009 1.00 97.75 99 GLN A N 1
ATOM 792 C CA . GLN A 1 99 ? -6.419 8.211 -14.268 1.00 97.75 99 GLN A CA 1
ATOM 793 C C . GLN A 1 99 ? -6.781 7.703 -12.864 1.00 97.75 99 GLN A C 1
ATOM 795 O O . GLN A 1 99 ? -7.094 6.529 -12.685 1.00 97.75 99 GLN A O 1
ATOM 800 N N . THR A 1 100 ? -6.758 8.593 -11.867 1.00 98.69 100 THR A N 1
ATOM 801 C CA . THR A 1 100 ? -7.194 8.254 -10.508 1.00 98.69 100 THR A CA 1
ATOM 802 C C . THR A 1 100 ? -8.715 8.140 -10.415 1.00 98.69 100 THR A C 1
ATOM 804 O O . THR A 1 100 ? -9.442 9.120 -10.587 1.00 98.69 100 THR A O 1
ATOM 807 N N . GLU A 1 101 ? -9.191 6.956 -10.052 1.00 98.69 101 GLU A N 1
ATOM 808 C CA . GLU A 1 101 ? -10.567 6.668 -9.664 1.00 98.69 101 GLU A CA 1
ATOM 809 C C . GLU A 1 101 ? -10.780 7.002 -8.182 1.00 98.69 101 GLU A C 1
ATOM 811 O O . GLU A 1 101 ? -9.983 6.628 -7.324 1.00 98.69 101 GLU A O 1
ATOM 816 N N . SER A 1 102 ? -11.860 7.710 -7.850 1.00 98.62 102 SER A N 1
ATOM 817 C CA . SER A 1 102 ? -12.149 8.109 -6.466 1.00 98.62 102 SER A CA 1
ATOM 818 C C . SER A 1 102 ? -13.297 7.307 -5.862 1.00 98.62 102 SER A C 1
ATOM 820 O O . SER A 1 102 ? -14.413 7.319 -6.378 1.00 98.62 102 SER A O 1
ATOM 822 N N . PHE A 1 103 ? -13.047 6.716 -4.698 1.00 98.62 103 PHE A N 1
ATOM 823 C CA . PHE A 1 103 ? -13.995 5.928 -3.921 1.00 98.62 103 PHE A CA 1
ATOM 824 C C . PHE A 1 103 ? -14.309 6.623 -2.597 1.00 98.62 103 PHE A C 1
ATOM 826 O O . PHE A 1 103 ? -13.433 7.184 -1.934 1.00 98.62 103 PHE A O 1
ATOM 833 N N . ALA A 1 104 ? -15.582 6.600 -2.202 1.00 98.25 104 ALA A N 1
ATOM 834 C CA . ALA A 1 104 ? -16.019 7.211 -0.949 1.00 98.25 104 ALA A CA 1
ATOM 835 C C . ALA A 1 104 ? -15.513 6.449 0.289 1.00 98.25 104 ALA A C 1
ATOM 837 O O . ALA A 1 104 ? -15.211 7.080 1.298 1.00 98.25 104 ALA A O 1
ATOM 838 N N . SER A 1 105 ? -15.405 5.120 0.204 1.00 98.31 105 SER A N 1
ATOM 839 C CA . SER A 1 105 ? -14.950 4.246 1.290 1.00 98.31 105 SER A CA 1
ATOM 840 C C . SER A 1 105 ? -14.231 3.007 0.755 1.00 98.31 105 SER A C 1
ATOM 842 O O . SER A 1 105 ? -14.294 2.712 -0.446 1.00 98.31 105 SER A O 1
ATOM 844 N N . LEU A 1 106 ? -13.583 2.269 1.664 1.00 98.44 106 LEU A N 1
ATOM 845 C CA . LEU A 1 106 ? -12.946 0.987 1.361 1.00 98.44 106 LEU A CA 1
ATOM 846 C C . LEU A 1 106 ? -13.952 -0.051 0.831 1.00 98.44 106 LEU A C 1
ATOM 848 O O . LEU A 1 106 ? -13.608 -0.811 -0.063 1.00 98.44 106 LEU A O 1
ATOM 852 N N . ASP A 1 107 ? -15.203 -0.045 1.299 1.00 98.38 107 ASP A N 1
ATOM 853 C CA . ASP A 1 107 ? -16.245 -0.979 0.844 1.00 98.38 107 ASP A CA 1
ATOM 854 C C . ASP A 1 107 ? -16.572 -0.807 -0.640 1.00 98.38 107 ASP A C 1
ATOM 856 O O . ASP A 1 107 ? -16.705 -1.781 -1.380 1.00 98.38 107 ASP A O 1
ATOM 860 N N . VAL A 1 108 ? -16.716 0.444 -1.090 1.00 98.31 108 VAL A N 1
ATOM 861 C CA . VAL A 1 108 ? -17.040 0.734 -2.494 1.00 98.31 108 VAL A CA 1
ATOM 862 C C . VAL A 1 108 ? -15.867 0.347 -3.390 1.00 98.31 108 VAL A C 1
ATOM 864 O O . VAL A 1 108 ? -16.079 -0.216 -4.460 1.00 98.31 108 VAL A O 1
ATOM 867 N N . PHE A 1 109 ? -14.641 0.615 -2.937 1.00 98.56 109 PHE A N 1
ATOM 868 C CA . PHE A 1 109 ? -13.429 0.204 -3.637 1.00 98.56 109 PHE A CA 1
ATOM 869 C C . PHE A 1 109 ? -13.309 -1.323 -3.728 1.00 98.56 109 PHE A C 1
ATOM 871 O O . PHE A 1 109 ? -13.165 -1.844 -4.831 1.00 98.56 109 PHE A O 1
ATOM 878 N N . TRP A 1 110 ? -13.441 -2.036 -2.605 1.00 98.38 110 TRP A N 1
ATOM 879 C CA . TRP A 1 110 ? -13.340 -3.496 -2.529 1.00 98.38 110 TRP A CA 1
ATOM 880 C C . TRP A 1 110 ? -14.290 -4.191 -3.508 1.00 98.38 110 TRP A C 1
ATOM 882 O O . TRP A 1 110 ? -13.886 -5.065 -4.267 1.00 98.38 110 TRP A O 1
ATOM 892 N N . ASN A 1 111 ? -15.546 -3.740 -3.561 1.00 98.25 111 ASN A N 1
ATOM 893 C CA . ASN A 1 111 ? -16.556 -4.302 -4.461 1.00 98.25 111 ASN A CA 1
ATOM 894 C C . ASN A 1 111 ? -16.297 -4.018 -5.954 1.00 98.25 111 ASN A C 1
ATOM 896 O O . ASN A 1 111 ? -17.027 -4.529 -6.801 1.00 98.25 111 ASN A O 1
ATOM 900 N N . SER A 1 112 ? -15.301 -3.190 -6.287 1.00 98.25 112 SER A N 1
ATOM 901 C CA . SER A 1 112 ? -14.889 -2.913 -7.668 1.00 98.25 112 SER A CA 1
ATOM 902 C C . SER A 1 112 ? -13.751 -3.812 -8.163 1.00 98.25 112 SER A C 1
ATOM 904 O O . SER A 1 112 ? -13.338 -3.681 -9.317 1.00 98.25 112 SER A O 1
ATOM 906 N N . LEU A 1 113 ? -13.193 -4.662 -7.298 1.00 98.50 113 LEU A N 1
ATOM 907 C CA . LEU A 1 113 ? -12.042 -5.497 -7.624 1.00 98.50 113 LEU A CA 1
ATOM 908 C C . LEU A 1 113 ? -12.476 -6.830 -8.255 1.00 98.50 113 LEU A C 1
ATOM 910 O O . LEU A 1 113 ? -13.464 -7.422 -7.811 1.00 98.50 113 LEU A O 1
ATOM 914 N N . PRO A 1 114 ? -11.726 -7.340 -9.250 1.00 98.31 114 PRO A N 1
ATOM 915 C CA . PRO A 1 114 ? -11.806 -8.743 -9.648 1.00 98.31 114 PRO A CA 1
ATOM 916 C C . PRO A 1 114 ? -11.506 -9.668 -8.460 1.00 98.31 114 PRO A C 1
ATOM 918 O O . PRO A 1 114 ? -10.736 -9.315 -7.568 1.00 98.31 114 PRO A O 1
ATOM 921 N N . GLY A 1 115 ? -12.080 -10.871 -8.435 1.00 98.00 115 GLY A N 1
ATOM 922 C CA . GLY A 1 115 ? -11.812 -11.823 -7.347 1.00 98.00 115 GLY A CA 1
ATOM 923 C C . GLY A 1 115 ? -10.415 -12.452 -7.437 1.00 98.00 115 GLY A C 1
ATOM 924 O O . GLY A 1 115 ? -9.904 -12.663 -8.534 1.00 98.00 115 GLY A O 1
ATOM 925 N N . ASP A 1 116 ? -9.821 -12.867 -6.309 1.00 98.31 116 ASP A N 1
ATOM 926 C CA . ASP A 1 116 ? -8.491 -13.517 -6.301 1.00 98.31 116 ASP A CA 1
ATOM 927 C C . ASP A 1 116 ? -8.432 -14.764 -7.197 1.00 98.31 116 ASP A C 1
ATOM 929 O O . ASP A 1 116 ? -7.423 -15.048 -7.837 1.00 98.31 116 ASP A O 1
ATOM 933 N N . LYS A 1 117 ? -9.532 -15.523 -7.287 1.00 97.81 117 LYS A N 1
ATOM 934 C CA . LYS A 1 117 ? -9.609 -16.690 -8.178 1.00 97.81 117 LYS A CA 1
ATOM 935 C C . LYS A 1 117 ? -9.510 -16.295 -9.654 1.00 97.81 117 LYS A C 1
ATOM 937 O O . LYS A 1 117 ? -8.963 -17.053 -10.445 1.00 97.81 117 LYS A O 1
ATOM 942 N N . GLU A 1 118 ? -10.058 -15.149 -10.036 1.00 98.25 118 GLU A N 1
ATOM 943 C CA . GLU A 1 118 ? -9.954 -14.641 -11.404 1.00 98.25 118 GLU A CA 1
ATOM 944 C C . GLU A 1 118 ? -8.512 -14.224 -11.699 1.00 98.25 118 GLU A C 1
ATOM 946 O O . GLU A 1 118 ? -7.932 -14.680 -12.679 1.00 98.25 118 GLU A O 1
ATOM 951 N N . MET A 1 119 ? -7.897 -13.469 -10.785 1.00 98.38 119 MET A N 1
ATOM 952 C CA . MET A 1 119 ? -6.523 -12.985 -10.937 1.00 98.38 119 MET A CA 1
ATOM 953 C C . MET A 1 119 ? -5.472 -14.101 -10.906 1.00 98.38 119 MET A C 1
ATOM 955 O O . MET A 1 119 ? -4.567 -14.128 -11.737 1.00 98.38 119 MET A O 1
ATOM 959 N N . SER A 1 120 ? -5.615 -15.084 -10.016 1.00 97.00 120 SER A N 1
ATOM 960 C CA . SER A 1 120 ? -4.729 -16.260 -9.970 1.00 97.00 120 SER A CA 1
ATOM 961 C C . SER A 1 120 ? -4.823 -17.146 -11.220 1.00 97.00 120 SER A C 1
ATOM 963 O O . SER A 1 120 ? -3.865 -17.845 -11.545 1.00 97.00 120 SER A O 1
ATOM 965 N N . ASN A 1 121 ? -5.944 -17.088 -11.948 1.00 97.44 121 ASN A N 1
ATOM 966 C CA . ASN A 1 121 ? -6.149 -17.778 -13.226 1.00 97.44 121 ASN A CA 1
ATOM 967 C C . ASN A 1 121 ? -6.067 -16.826 -14.436 1.00 97.44 121 ASN A C 1
ATOM 969 O O . ASN A 1 121 ? -6.552 -17.169 -15.516 1.00 97.44 121 ASN A O 1
ATOM 973 N N . HIS A 1 122 ? -5.483 -15.635 -14.266 1.00 98.31 122 HIS A N 1
ATOM 974 C CA . HIS A 1 122 ? -5.401 -14.622 -15.316 1.00 98.31 122 HIS A CA 1
ATOM 975 C C . HIS A 1 122 ? -4.663 -15.150 -16.561 1.00 98.31 122 HIS A C 1
ATOM 977 O O . HIS A 1 122 ? -3.724 -15.945 -16.462 1.00 98.31 122 HIS A O 1
ATOM 983 N N . ASN A 1 123 ? -5.072 -14.690 -17.747 1.00 96.75 123 ASN A N 1
ATOM 984 C CA . ASN A 1 123 ? -4.454 -15.040 -19.024 1.00 96.75 123 ASN A CA 1
ATOM 985 C C . ASN A 1 123 ? -4.105 -13.765 -19.820 1.00 96.75 123 ASN A C 1
ATOM 987 O O . ASN A 1 123 ? -5.023 -13.040 -20.203 1.00 96.75 123 ASN A O 1
ATOM 991 N N . PRO A 1 124 ? -2.819 -13.488 -20.116 1.00 96.50 124 PRO A N 1
ATOM 992 C CA . PRO A 1 124 ? -1.641 -14.309 -19.816 1.00 96.50 124 PRO A CA 1
ATOM 993 C C . PRO A 1 124 ? -1.366 -14.420 -18.313 1.00 96.50 124 PRO A C 1
ATOM 995 O O . PRO A 1 124 ? -1.606 -13.475 -17.570 1.00 96.50 124 PRO A O 1
ATOM 998 N N . ARG A 1 125 ? -0.833 -15.561 -17.862 1.00 97.94 125 ARG A N 1
ATOM 999 C CA . ARG A 1 125 ? -0.508 -15.780 -16.443 1.00 97.94 125 ARG A CA 1
ATOM 1000 C C . ARG A 1 125 ? 0.384 -14.659 -15.900 1.00 97.94 125 ARG A C 1
ATOM 1002 O O . ARG A 1 125 ? 1.419 -14.363 -16.500 1.00 97.94 125 ARG A O 1
ATOM 1009 N N . ILE A 1 126 ? 0.005 -14.098 -14.750 1.00 98.25 126 ILE A N 1
ATOM 1010 C CA . ILE A 1 126 ? 0.838 -13.160 -13.987 1.00 98.25 126 ILE A CA 1
ATOM 1011 C C . ILE A 1 126 ? 2.058 -13.921 -13.472 1.00 98.25 126 ILE A C 1
ATOM 1013 O O . ILE A 1 126 ? 1.918 -14.965 -12.829 1.00 98.25 126 ILE A O 1
ATOM 1017 N N . LYS A 1 127 ? 3.254 -13.433 -13.807 1.00 97.25 127 LYS A N 1
ATOM 1018 C CA . LYS A 1 127 ? 4.512 -14.068 -13.412 1.00 97.25 127 LYS A CA 1
ATOM 1019 C C . LYS A 1 127 ? 5.114 -13.340 -12.224 1.00 97.25 127 LYS A C 1
ATOM 1021 O O . LYS A 1 127 ? 5.079 -12.115 -12.165 1.00 97.25 127 LYS A O 1
ATOM 1026 N N . ASP A 1 128 ? 5.700 -14.124 -11.335 1.00 96.81 128 ASP A N 1
ATOM 1027 C CA . ASP A 1 128 ? 6.606 -13.639 -10.308 1.00 96.81 128 ASP A CA 1
ATOM 1028 C C . ASP A 1 128 ? 7.989 -13.413 -10.938 1.00 96.81 128 ASP A C 1
ATOM 1030 O O . ASP A 1 128 ? 8.840 -14.298 -10.979 1.00 96.81 128 ASP A O 1
ATOM 1034 N N . ASP A 1 129 ? 8.139 -12.267 -11.595 1.00 97.44 129 ASP A N 1
ATOM 1035 C CA . ASP A 1 129 ? 9.364 -11.852 -12.273 1.00 97.44 129 ASP A CA 1
ATOM 1036 C C . ASP A 1 129 ? 9.503 -10.337 -12.130 1.00 97.44 129 ASP A C 1
ATOM 1038 O O . ASP A 1 129 ? 8.525 -9.604 -12.290 1.00 97.44 129 ASP A O 1
ATOM 1042 N N . SER A 1 130 ? 10.709 -9.861 -11.822 1.00 97.31 130 SER A N 1
ATOM 1043 C CA . SER A 1 130 ? 10.963 -8.460 -11.472 1.00 97.31 130 SER A CA 1
ATOM 1044 C C . SER A 1 130 ? 10.623 -7.468 -12.585 1.00 97.31 130 SER A C 1
ATOM 1046 O O . SER A 1 130 ? 10.247 -6.329 -12.296 1.00 97.31 130 SER A O 1
ATOM 1048 N N . ALA A 1 131 ? 10.699 -7.897 -13.846 1.00 97.75 131 ALA A N 1
ATOM 1049 C CA . ALA A 1 131 ? 10.379 -7.095 -15.019 1.00 97.75 131 ALA A CA 1
ATOM 1050 C C . ALA A 1 131 ? 8.930 -7.289 -15.497 1.00 97.75 131 ALA A C 1
ATOM 1052 O O . ALA A 1 131 ? 8.490 -6.598 -16.423 1.00 97.75 131 ALA A O 1
ATOM 1053 N N . PHE A 1 132 ? 8.163 -8.202 -14.889 1.00 98.12 132 PHE A N 1
ATOM 1054 C CA . PHE A 1 132 ? 6.774 -8.431 -15.267 1.00 98.12 132 PHE A CA 1
ATOM 1055 C C . PHE A 1 132 ? 5.895 -7.248 -14.850 1.00 98.12 132 PHE A C 1
ATOM 1057 O O . PHE A 1 132 ? 5.549 -7.060 -13.680 1.00 98.12 132 PHE A O 1
ATOM 1064 N N . GLY A 1 133 ? 5.534 -6.448 -15.853 1.00 98.12 133 GLY A N 1
ATOM 1065 C CA . GLY A 1 133 ? 4.732 -5.242 -15.705 1.00 98.12 133 GLY A CA 1
ATOM 1066 C C . GLY A 1 133 ? 3.288 -5.494 -15.275 1.00 98.12 133 GLY A C 1
ATOM 1067 O O . GLY A 1 133 ? 2.850 -6.625 -15.052 1.00 98.12 133 GLY A O 1
ATOM 1068 N N . ARG A 1 134 ? 2.539 -4.395 -15.158 1.00 98.44 134 ARG A N 1
ATOM 1069 C CA . ARG A 1 134 ? 1.140 -4.420 -14.732 1.00 98.44 134 ARG A CA 1
ATOM 1070 C C . ARG A 1 134 ? 0.251 -5.107 -15.766 1.00 98.44 134 ARG A C 1
ATOM 1072 O O . ARG A 1 134 ? 0.423 -4.896 -16.968 1.00 98.44 134 ARG A O 1
ATOM 1079 N N . VAL A 1 135 ? -0.725 -5.879 -15.299 1.00 98.38 135 VAL A N 1
ATOM 1080 C CA . VAL A 1 135 ? -1.830 -6.358 -16.147 1.00 98.38 135 VAL A CA 1
ATOM 1081 C C . VAL A 1 135 ? -2.922 -5.296 -16.271 1.00 98.38 135 VAL A C 1
ATOM 1083 O O . VAL A 1 135 ? -2.882 -4.258 -15.609 1.00 98.38 135 VAL A O 1
ATOM 1086 N N . LYS A 1 136 ? -3.907 -5.523 -17.143 1.00 98.25 136 LYS A N 1
ATOM 1087 C CA . LYS A 1 136 ? -4.948 -4.535 -17.457 1.00 98.25 136 LYS A CA 1
ATOM 1088 C C . LYS A 1 136 ? -5.723 -4.095 -16.211 1.00 98.25 136 LYS A C 1
ATOM 1090 O O . LYS A 1 136 ? -6.026 -2.916 -16.062 1.00 98.25 136 LYS A O 1
ATOM 1095 N N . GLU A 1 137 ? -6.028 -5.030 -15.326 1.00 98.50 137 GLU A N 1
ATOM 1096 C CA . GLU A 1 137 ? -6.786 -4.832 -14.094 1.00 98.50 137 GLU A CA 1
ATOM 1097 C C . GLU A 1 137 ? -6.019 -3.948 -13.100 1.00 98.50 137 GLU A C 1
ATOM 1099 O O . GLU A 1 137 ? -6.629 -3.193 -12.350 1.00 98.50 137 GLU A O 1
ATOM 1104 N N . GLU A 1 138 ? -4.685 -3.989 -13.143 1.00 98.69 138 GLU A N 1
ATOM 1105 C CA . GLU A 1 138 ? -3.767 -3.193 -12.320 1.00 98.69 138 GLU A CA 1
ATOM 1106 C C . GLU A 1 138 ? -3.477 -1.805 -12.905 1.00 98.69 138 GLU A C 1
ATOM 1108 O O . GLU A 1 138 ? -2.884 -0.956 -12.237 1.00 98.69 138 GLU A O 1
ATOM 1113 N N . MET A 1 139 ? -3.891 -1.530 -14.149 1.00 98.50 139 MET A N 1
ATOM 1114 C CA . MET A 1 139 ? -3.751 -0.214 -14.788 1.00 98.50 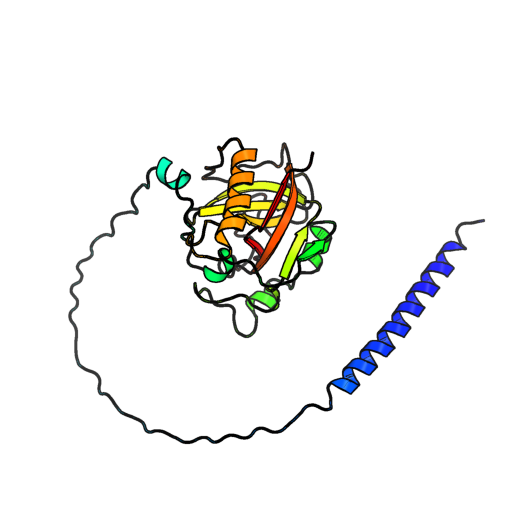139 MET A CA 1
ATOM 1115 C C . MET A 1 139 ? -4.802 0.771 -14.264 1.00 98.50 139 MET A C 1
ATOM 1117 O O . MET A 1 139 ? -5.555 1.385 -15.020 1.00 98.50 139 MET A O 1
ATOM 1121 N N . ARG A 1 140 ? -4.846 0.913 -12.938 1.00 98.38 140 ARG A N 1
ATOM 1122 C CA . ARG A 1 140 ? -5.784 1.734 -12.179 1.00 98.38 140 ARG A CA 1
ATOM 1123 C C . ARG A 1 140 ? -5.022 2.457 -11.082 1.00 98.38 140 ARG A C 1
ATOM 1125 O O . ARG A 1 140 ? -4.281 1.842 -10.317 1.00 98.38 140 ARG A O 1
ATOM 1132 N N . ASN A 1 141 ? -5.242 3.761 -10.985 1.00 98.88 141 ASN A N 1
ATOM 1133 C CA . ASN A 1 141 ? -4.897 4.514 -9.790 1.00 98.88 141 ASN A CA 1
ATOM 1134 C C . ASN A 1 141 ? -6.177 4.725 -8.997 1.00 98.88 141 ASN A C 1
ATOM 1136 O O . ASN A 1 141 ? -7.207 5.066 -9.570 1.00 98.88 141 ASN A O 1
ATOM 1140 N N . VAL A 1 142 ? -6.125 4.548 -7.686 1.00 98.88 142 VAL A N 1
ATOM 1141 C CA . VAL A 1 142 ? -7.299 4.662 -6.822 1.00 98.88 142 VAL A CA 1
ATOM 1142 C C . VAL A 1 142 ? -7.052 5.677 -5.725 1.00 98.88 142 VAL A C 1
ATOM 1144 O O . VAL A 1 142 ? -5.920 5.869 -5.295 1.00 98.88 142 VAL A O 1
ATOM 1147 N N . ARG A 1 143 ? -8.119 6.336 -5.280 1.00 98.88 143 ARG A N 1
ATOM 1148 C CA . ARG A 1 143 ? -8.161 7.200 -4.101 1.00 98.88 143 ARG A CA 1
ATOM 1149 C C . ARG A 1 143 ? -9.330 6.773 -3.232 1.00 98.88 143 ARG A C 1
ATOM 1151 O O . ARG A 1 143 ? -10.482 6.912 -3.639 1.00 98.88 143 ARG A O 1
ATOM 1158 N N . ILE A 1 144 ? -9.049 6.316 -2.022 1.00 98.81 144 ILE A N 1
ATOM 1159 C CA . ILE A 1 144 ? -10.053 6.024 -1.002 1.00 98.81 144 ILE A CA 1
ATOM 1160 C C . ILE A 1 144 ? -10.102 7.222 -0.062 1.00 98.81 144 ILE A C 1
ATOM 1162 O O . ILE A 1 144 ? -9.138 7.503 0.648 1.00 98.81 144 ILE A O 1
ATOM 1166 N N . LYS A 1 145 ? -11.228 7.941 -0.066 1.00 98.69 145 LYS A N 1
ATOM 1167 C CA . LYS A 1 145 ? -11.374 9.194 0.693 1.00 98.69 145 LYS A CA 1
ATOM 1168 C C . LYS A 1 145 ? -11.360 8.995 2.208 1.00 98.69 145 LYS A C 1
ATOM 1170 O O . LYS A 1 145 ? -10.973 9.911 2.924 1.00 98.69 145 LYS A O 1
ATOM 1175 N N . LYS A 1 146 ? -11.827 7.838 2.679 1.00 98.31 146 LYS A N 1
ATOM 1176 C CA . LYS A 1 146 ? -11.918 7.503 4.100 1.00 98.31 146 LYS A CA 1
ATOM 1177 C C . LYS A 1 146 ? -11.714 6.007 4.317 1.00 98.31 146 LYS A C 1
ATOM 1179 O O . LYS A 1 146 ? -12.445 5.186 3.763 1.00 98.31 146 LYS A O 1
ATOM 1184 N N . THR A 1 147 ? -10.725 5.678 5.135 1.00 98.62 147 THR A N 1
ATOM 1185 C CA . THR A 1 147 ? -10.414 4.335 5.637 1.00 98.62 147 THR A CA 1
ATOM 1186 C C . THR A 1 147 ? -9.642 4.470 6.956 1.00 98.62 147 THR A C 1
ATOM 1188 O O . THR A 1 147 ? -9.347 5.588 7.385 1.00 98.62 147 THR A O 1
ATOM 1191 N N . TRP A 1 148 ? -9.323 3.365 7.623 1.00 98.44 148 TRP A N 1
ATOM 1192 C CA . TRP A 1 148 ? -8.600 3.379 8.897 1.00 98.44 148 TRP A CA 1
ATOM 1193 C C . TRP A 1 148 ? -7.30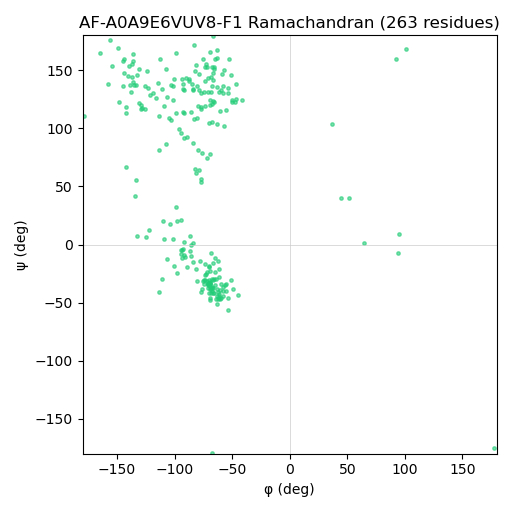2 2.596 8.791 1.00 98.44 148 TRP A C 1
ATOM 1195 O O . TRP A 1 148 ? -7.325 1.442 8.383 1.00 98.44 148 TRP A O 1
ATOM 1205 N N . LEU A 1 149 ? -6.183 3.196 9.195 1.00 98.25 149 LEU A N 1
ATOM 1206 C CA . LEU A 1 149 ? -4.911 2.504 9.377 1.00 98.25 149 LEU A CA 1
ATOM 1207 C C . LEU A 1 149 ? -4.944 1.721 10.694 1.00 98.25 149 LEU A C 1
ATOM 1209 O O . LEU A 1 149 ? -5.085 2.306 11.770 1.00 98.25 149 LEU A O 1
ATOM 1213 N N . LEU A 1 150 ? -4.808 0.399 10.601 1.00 97.94 150 LEU A N 1
ATOM 1214 C CA . LEU A 1 150 ? -4.963 -0.532 11.720 1.00 97.94 150 LEU A CA 1
ATOM 1215 C C . LEU A 1 150 ? -3.652 -1.189 12.143 1.00 97.94 150 LEU A C 1
ATOM 1217 O O . LEU A 1 150 ? -3.500 -1.522 13.320 1.00 97.94 150 LEU A O 1
ATOM 1221 N N . ALA A 1 151 ? -2.703 -1.374 11.227 1.00 97.50 151 ALA A N 1
ATOM 1222 C CA . ALA A 1 151 ? -1.363 -1.832 11.568 1.00 97.50 151 ALA A CA 1
ATOM 1223 C C . ALA A 1 151 ? -0.323 -1.384 10.540 1.00 97.50 151 ALA A C 1
ATOM 1225 O O . ALA A 1 151 ? -0.650 -1.187 9.373 1.00 97.50 151 ALA A O 1
ATOM 1226 N N . VAL A 1 152 ? 0.927 -1.256 10.984 1.00 97.56 152 VAL A N 1
ATOM 1227 C CA . VAL A 1 152 ? 2.080 -0.942 10.133 1.00 97.56 152 VAL A CA 1
ATOM 1228 C C . VAL A 1 152 ? 3.235 -1.872 10.460 1.00 97.56 152 VAL A C 1
ATOM 1230 O O . VAL A 1 152 ? 3.528 -2.082 11.637 1.00 97.56 152 VAL A O 1
ATOM 1233 N N . LYS A 1 153 ? 3.922 -2.383 9.444 1.00 96.44 153 LYS A N 1
ATOM 1234 C CA . LYS A 1 153 ? 5.215 -3.065 9.570 1.00 96.44 153 LYS A CA 1
ATOM 1235 C C . LYS A 1 153 ? 6.168 -2.501 8.518 1.00 96.44 153 LYS A C 1
ATOM 1237 O O . LYS A 1 153 ? 5.721 -2.104 7.450 1.00 96.44 153 LYS A O 1
ATOM 1242 N N . ARG A 1 154 ? 7.457 -2.422 8.842 1.00 95.81 154 ARG A N 1
ATOM 1243 C CA . ARG A 1 154 ? 8.507 -2.216 7.841 1.00 95.81 154 ARG A CA 1
ATOM 1244 C C . ARG A 1 154 ? 9.012 -3.585 7.407 1.00 95.81 154 ARG A C 1
ATOM 1246 O O . ARG A 1 154 ? 9.263 -4.424 8.275 1.00 95.81 154 ARG A O 1
ATOM 1253 N N . GLU A 1 155 ? 9.150 -3.790 6.112 1.00 95.00 155 GLU A N 1
ATOM 1254 C CA . GLU A 1 155 ? 9.666 -5.025 5.530 1.00 95.00 155 GLU A CA 1
ATOM 1255 C C . GLU A 1 155 ? 11.153 -4.910 5.167 1.00 95.00 155 GLU A C 1
ATOM 1257 O O . GLU A 1 155 ? 11.741 -3.824 5.154 1.00 95.00 155 GLU A O 1
ATOM 1262 N N . ASP A 1 156 ? 11.773 -6.067 4.923 1.00 93.50 156 ASP A N 1
ATOM 1263 C CA . ASP A 1 156 ? 13.199 -6.204 4.585 1.00 93.50 156 ASP A CA 1
ATOM 1264 C C . ASP A 1 156 ? 13.543 -5.671 3.186 1.00 93.50 156 ASP A C 1
ATOM 1266 O O . ASP A 1 156 ? 14.712 -5.391 2.913 1.00 93.50 156 ASP A O 1
ATOM 1270 N N . ASP A 1 157 ? 12.544 -5.516 2.319 1.00 95.00 157 ASP A N 1
ATOM 1271 C CA . ASP A 1 157 ? 12.659 -4.903 0.995 1.00 95.00 157 ASP A CA 1
ATOM 1272 C C . ASP A 1 157 ? 12.520 -3.374 1.018 1.00 95.00 157 ASP A C 1
ATOM 1274 O O . ASP A 1 157 ? 12.645 -2.742 -0.025 1.00 95.00 157 ASP A O 1
ATOM 1278 N N . GLY A 1 158 ? 12.316 -2.770 2.192 1.00 95.62 158 GLY A N 1
ATOM 1279 C CA . GLY A 1 158 ? 12.201 -1.322 2.362 1.00 95.62 158 GLY A CA 1
ATOM 1280 C C . GLY A 1 158 ? 10.768 -0.788 2.337 1.00 95.62 158 GLY A C 1
ATOM 1281 O O . GLY A 1 158 ? 10.574 0.389 2.684 1.00 95.62 158 GLY A O 1
ATOM 1282 N N . ASP A 1 159 ? 9.783 -1.631 2.014 1.00 97.31 159 ASP A N 1
ATOM 1283 C CA . ASP A 1 159 ? 8.371 -1.263 1.993 1.00 97.31 159 ASP A CA 1
ATOM 1284 C C . ASP A 1 159 ? 7.815 -1.073 3.415 1.00 97.31 159 ASP A C 1
ATOM 1286 O O . ASP A 1 159 ? 8.279 -1.650 4.409 1.00 97.31 159 ASP A O 1
ATOM 1290 N N . PHE A 1 160 ? 6.782 -0.238 3.536 1.00 98.06 160 PHE A N 1
ATOM 1291 C CA . PHE A 1 160 ? 5.919 -0.214 4.713 1.00 98.06 160 PHE A CA 1
ATOM 1292 C C . PHE A 1 160 ? 4.584 -0.872 4.386 1.00 98.06 160 PHE A C 1
ATOM 1294 O O . PHE A 1 160 ? 3.746 -0.256 3.727 1.00 98.06 160 PHE A O 1
ATOM 1301 N N . HIS A 1 161 ? 4.347 -2.062 4.935 1.00 98.12 161 HIS A N 1
ATOM 1302 C CA . HIS A 1 161 ? 3.034 -2.699 4.933 1.00 98.12 161 HIS A CA 1
ATOM 1303 C C . HIS A 1 161 ? 2.067 -1.905 5.808 1.00 98.12 161 HIS A C 1
ATOM 1305 O O . HIS A 1 161 ? 2.281 -1.771 7.018 1.00 98.12 161 HIS A O 1
ATOM 1311 N N . LEU A 1 162 ? 0.978 -1.427 5.217 1.00 98.50 162 LEU A N 1
ATOM 1312 C CA . LEU A 1 162 ? -0.113 -0.724 5.877 1.00 98.50 162 LEU A CA 1
ATOM 1313 C C . LEU A 1 162 ? -1.375 -1.582 5.800 1.00 98.50 162 LEU A C 1
ATOM 1315 O O . LEU A 1 162 ? -1.995 -1.717 4.748 1.00 98.50 162 LEU A O 1
ATOM 1319 N N . ILE A 1 163 ? -1.818 -2.105 6.940 1.00 98.44 163 ILE A N 1
ATOM 1320 C CA . ILE A 1 163 ? -3.112 -2.779 7.008 1.00 98.44 163 ILE A CA 1
ATOM 1321 C C . ILE A 1 163 ? -4.186 -1.733 7.244 1.00 98.44 163 ILE A C 1
ATOM 1323 O O . ILE A 1 163 ? -4.221 -1.104 8.309 1.00 98.44 163 ILE A O 1
ATOM 1327 N N . ILE A 1 164 ? -5.062 -1.564 6.259 1.00 98.62 164 ILE A N 1
ATOM 1328 C CA . ILE A 1 164 ? -6.205 -0.659 6.331 1.00 98.62 164 ILE A CA 1
ATOM 1329 C C . ILE A 1 164 ? -7.509 -1.442 6.477 1.00 98.62 164 ILE A C 1
ATOM 1331 O O . ILE A 1 164 ? -7.625 -2.571 6.000 1.00 98.62 164 ILE A O 1
ATOM 1335 N N . GLY A 1 165 ? -8.504 -0.847 7.127 1.00 98.31 165 GLY A N 1
ATOM 1336 C CA . GLY A 1 165 ? -9.820 -1.455 7.306 1.00 98.31 165 GLY A CA 1
ATOM 1337 C C . GLY A 1 165 ? -10.969 -0.492 7.052 1.00 98.31 165 GLY A C 1
ATOM 1338 O O . GLY A 1 165 ? -10.770 0.717 7.042 1.00 98.31 165 GLY A O 1
ATOM 1339 N N . ASN A 1 166 ? -12.180 -1.022 6.862 1.00 98.31 166 ASN A N 1
ATOM 1340 C CA . ASN A 1 166 ? -13.420 -0.254 6.701 1.00 98.31 166 ASN A CA 1
ATOM 1341 C C . ASN A 1 166 ? -14.070 0.150 8.038 1.00 98.31 166 ASN A C 1
ATOM 1343 O O . ASN A 1 166 ? -15.142 0.755 8.041 1.00 98.31 166 ASN A O 1
ATOM 1347 N N . LYS A 1 167 ? -13.454 -0.194 9.175 1.00 97.31 167 LYS A N 1
ATOM 1348 C CA . LYS A 1 167 ? -13.882 0.231 10.512 1.00 97.31 167 LYS A CA 1
ATOM 1349 C C . LYS A 1 167 ? -12.677 0.583 11.389 1.00 97.31 167 LYS A C 1
ATOM 1351 O O . LYS A 1 167 ? -11.617 -0.023 11.230 1.00 97.31 167 LYS A O 1
ATOM 1356 N N . PRO A 1 168 ? -12.852 1.463 12.391 1.00 96.50 168 PRO A N 1
ATOM 1357 C CA . PRO A 1 168 ? -11.829 1.787 13.384 1.00 96.50 168 PRO A CA 1
ATOM 1358 C C . PRO A 1 168 ? -11.701 0.673 14.441 1.00 96.50 168 PRO A C 1
ATOM 1360 O O . PRO A 1 168 ? -11.928 0.909 15.622 1.00 96.50 168 PRO A O 1
ATOM 1363 N N . SER A 1 169 ? -11.440 -0.577 14.052 1.00 95.50 169 SER A N 1
ATOM 1364 C CA . SER A 1 169 ? -11.259 -1.663 15.029 1.00 95.50 169 SER A CA 1
ATOM 1365 C C . SER A 1 169 ? -10.607 -2.899 14.417 1.00 95.50 169 SER A C 1
ATOM 1367 O O . SER A 1 169 ? -10.650 -3.093 13.205 1.00 95.50 169 SER A O 1
ATOM 1369 N N . ALA A 1 170 ? -10.125 -3.807 15.271 1.00 90.38 170 ALA A N 1
ATOM 1370 C CA . ALA A 1 170 ? -9.673 -5.134 14.850 1.00 90.38 170 ALA A CA 1
ATOM 1371 C C . ALA A 1 170 ? -10.796 -6.025 14.283 1.00 90.38 170 ALA A C 1
ATOM 1373 O O . ALA A 1 170 ? -10.524 -7.062 13.696 1.00 90.38 170 ALA A O 1
ATOM 1374 N N . LYS A 1 171 ? -12.063 -5.621 14.441 1.00 92.94 171 LYS A N 1
ATOM 1375 C CA . LYS A 1 171 ? -13.248 -6.296 13.889 1.00 92.94 171 LYS A CA 1
ATOM 1376 C C . LYS A 1 171 ? -13.728 -5.628 12.596 1.00 92.94 171 LYS A C 1
ATOM 1378 O O . LYS A 1 171 ? -14.929 -5.528 12.349 1.00 92.94 171 LYS A O 1
ATOM 1383 N N . SER A 1 172 ? -12.793 -5.077 11.829 1.00 94.38 172 SER A N 1
ATOM 1384 C CA . SER A 1 172 ? -13.065 -4.567 10.489 1.00 94.38 172 SER A CA 1
ATOM 1385 C C . SER A 1 172 ? -13.587 -5.704 9.612 1.00 94.38 172 SER A C 1
ATOM 1387 O O . SER A 1 172 ? -13.018 -6.793 9.631 1.00 94.38 172 SER A O 1
ATOM 1389 N N . ASP A 1 173 ? -14.667 -5.469 8.864 1.00 96.81 173 ASP A N 1
ATOM 1390 C CA . ASP A 1 173 ? -15.241 -6.515 7.998 1.00 96.81 173 ASP A CA 1
ATOM 1391 C C . ASP A 1 173 ? -14.379 -6.707 6.748 1.00 96.81 173 ASP A C 1
ATOM 1393 O O . ASP A 1 173 ? -14.299 -7.799 6.193 1.00 96.81 173 ASP A O 1
ATOM 1397 N N . ILE A 1 174 ? -13.747 -5.618 6.307 1.00 98.12 174 ILE A N 1
ATOM 1398 C CA . ILE A 1 174 ? -12.842 -5.584 5.166 1.00 98.12 174 ILE A CA 1
ATOM 1399 C C . ILE A 1 174 ? -11.481 -5.136 5.675 1.00 98.12 174 ILE A C 1
ATOM 1401 O O . ILE A 1 174 ? -11.379 -4.127 6.378 1.00 98.12 174 ILE A O 1
ATOM 1405 N N . LEU A 1 175 ? -10.452 -5.891 5.305 1.00 98.31 175 LEU A N 1
ATOM 1406 C CA . LEU A 1 175 ? -9.047 -5.592 5.542 1.00 98.31 175 LEU A CA 1
ATOM 1407 C C . LEU A 1 175 ? -8.318 -5.640 4.206 1.00 98.31 175 LEU A C 1
ATOM 1409 O O . LEU A 1 175 ? -8.549 -6.549 3.407 1.00 98.31 175 LEU A O 1
ATOM 1413 N N . PHE A 1 176 ? -7.444 -4.671 3.976 1.00 98.69 176 PHE A N 1
ATOM 1414 C CA . PHE A 1 176 ? -6.742 -4.507 2.712 1.00 98.69 176 PHE A CA 1
ATOM 1415 C C . PHE A 1 176 ? -5.296 -4.088 2.972 1.00 98.69 176 PHE A C 1
ATOM 1417 O O . PHE A 1 176 ? -5.035 -3.370 3.942 1.00 98.69 176 PHE A O 1
ATOM 1424 N N . ASN A 1 177 ? -4.369 -4.551 2.134 1.00 98.75 177 ASN A N 1
ATOM 1425 C CA . ASN A 1 177 ? -2.967 -4.169 2.237 1.00 98.75 177 ASN A CA 1
ATOM 1426 C C . ASN A 1 177 ? -2.692 -2.959 1.338 1.00 98.75 177 ASN A C 1
ATOM 1428 O O . ASN A 1 177 ? -3.194 -2.857 0.218 1.00 98.75 177 ASN A O 1
ATOM 1432 N N . ALA A 1 178 ? -1.913 -2.016 1.836 1.00 98.88 178 ALA A N 1
ATOM 1433 C CA . ALA A 1 178 ? -1.392 -0.911 1.054 1.00 98.88 178 ALA A CA 1
ATOM 1434 C C . ALA A 1 178 ? 0.071 -0.717 1.420 1.00 98.88 178 ALA A C 1
ATOM 1436 O O . ALA A 1 178 ? 0.432 -0.869 2.583 1.00 98.88 178 ALA A O 1
ATOM 1437 N N . GLU A 1 179 ? 0.902 -0.347 0.458 1.00 98.69 179 GLU A N 1
ATOM 1438 C CA . GLU A 1 179 ? 2.344 -0.322 0.666 1.00 98.69 179 GLU A CA 1
ATOM 1439 C C . GLU A 1 179 ? 2.937 1.012 0.243 1.00 98.69 179 GLU A C 1
ATOM 1441 O O . GLU A 1 179 ? 2.828 1.452 -0.907 1.00 98.69 179 GLU A O 1
ATOM 1446 N N . ILE A 1 180 ? 3.566 1.688 1.204 1.00 98.69 180 ILE A N 1
ATOM 1447 C CA . ILE A 1 180 ? 4.478 2.782 0.874 1.00 98.69 180 ILE A CA 1
ATOM 1448 C C . ILE A 1 180 ? 5.785 2.120 0.480 1.00 98.69 180 ILE A C 1
ATOM 1450 O O . ILE A 1 180 ? 6.474 1.578 1.343 1.00 98.69 180 ILE A O 1
ATOM 1454 N N . SER A 1 181 ? 6.094 2.180 -0.810 1.00 98.56 181 SER A N 1
ATOM 1455 C CA . SER A 1 181 ? 7.225 1.444 -1.352 1.00 98.56 181 SER A CA 1
ATOM 1456 C C . SER A 1 181 ? 8.573 1.971 -0.836 1.00 98.56 181 SER A C 1
ATOM 1458 O O . SER A 1 181 ? 8.722 3.160 -0.505 1.00 98.56 181 SER A O 1
ATOM 1460 N N . GLY A 1 182 ? 9.569 1.090 -0.797 1.00 98.12 182 GLY A N 1
ATOM 1461 C CA . GLY A 1 182 ? 10.973 1.441 -0.888 1.00 98.12 182 GLY A CA 1
ATOM 1462 C C . GLY A 1 182 ? 11.235 2.299 -2.128 1.00 98.12 182 GLY A C 1
ATOM 1463 O O . GLY A 1 182 ? 10.444 2.377 -3.071 1.00 98.12 182 GLY A O 1
ATOM 1464 N N . LEU A 1 183 ? 12.341 3.028 -2.116 1.00 98.44 183 LEU A N 1
ATOM 1465 C CA . LEU A 1 183 ? 12.633 3.965 -3.189 1.00 98.44 183 LEU A CA 1
ATOM 1466 C C . LEU A 1 183 ? 13.221 3.228 -4.401 1.00 98.44 183 LEU A C 1
ATOM 1468 O O . LEU A 1 183 ? 14.104 2.387 -4.233 1.00 98.44 183 LEU A O 1
ATOM 1472 N N . PRO A 1 184 ? 12.781 3.543 -5.632 1.00 98.31 184 PRO A N 1
ATOM 1473 C CA . PRO A 1 184 ? 13.530 3.161 -6.822 1.00 98.31 184 PRO A CA 1
ATOM 1474 C C . PRO A 1 184 ? 14.867 3.911 -6.889 1.00 98.31 184 PRO A C 1
ATOM 1476 O O . PRO A 1 184 ? 15.157 4.791 -6.076 1.00 98.31 184 PRO A O 1
ATOM 1479 N N . GLU A 1 185 ? 15.646 3.636 -7.936 1.00 97.88 185 GLU A N 1
ATOM 1480 C CA . GLU A 1 185 ? 16.753 4.506 -8.333 1.00 97.88 185 GLU A CA 1
ATOM 1481 C C . GLU A 1 185 ? 16.302 5.972 -8.459 1.00 9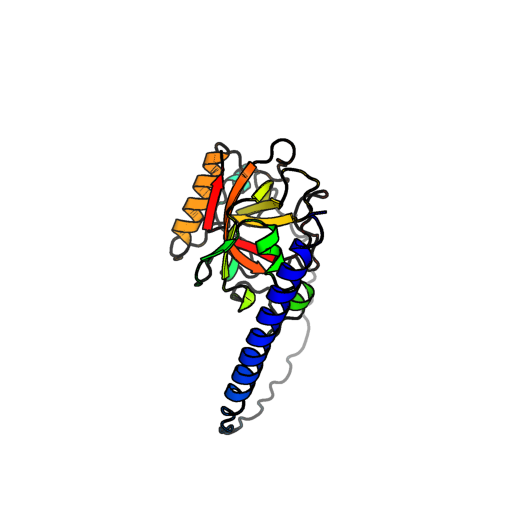7.88 185 GLU A C 1
ATOM 1483 O O . GLU A 1 185 ? 15.192 6.267 -8.912 1.00 97.88 185 GLU A O 1
ATOM 1488 N N . THR A 1 186 ? 17.192 6.904 -8.115 1.00 97.88 186 THR A N 1
ATOM 1489 C CA . THR A 1 186 ? 16.929 8.357 -8.136 1.00 97.88 186 THR A CA 1
ATOM 1490 C C . THR A 1 186 ? 16.588 8.904 -9.523 1.00 97.88 186 THR A C 1
ATOM 1492 O O . THR A 1 186 ? 15.973 9.960 -9.637 1.00 97.88 186 THR A O 1
ATOM 1495 N N . SER A 1 187 ? 16.967 8.188 -10.582 1.00 97.75 187 SER A N 1
ATOM 1496 C CA . SER A 1 187 ? 16.652 8.498 -11.980 1.00 97.75 187 SER A CA 1
ATOM 1497 C C . SER A 1 187 ? 15.221 8.108 -12.384 1.00 97.75 187 SER A C 1
ATOM 1499 O O . SER A 1 187 ? 14.745 8.527 -13.442 1.00 97.75 187 SER A O 1
ATOM 1501 N N . SER A 1 188 ? 14.526 7.301 -11.573 1.00 97.81 188 SER A N 1
ATOM 1502 C CA . SER A 1 188 ? 13.166 6.847 -11.858 1.00 97.81 188 SER A CA 1
ATOM 1503 C C . SER A 1 188 ? 12.172 8.003 -11.812 1.00 97.81 188 SER A C 1
ATOM 1505 O O . SER A 1 188 ? 12.131 8.778 -10.858 1.00 97.81 188 SER A O 1
ATOM 1507 N N . GLY A 1 189 ? 11.265 8.053 -12.792 1.00 98.06 189 GLY A N 1
ATOM 1508 C CA . GLY A 1 189 ? 10.198 9.056 -12.836 1.00 98.06 189 GLY A CA 1
ATOM 1509 C C . GLY A 1 189 ? 9.210 8.995 -11.661 1.00 98.06 189 GLY A C 1
ATOM 1510 O O . GLY A 1 189 ? 8.451 9.940 -11.470 1.00 98.06 189 GLY A O 1
ATOM 1511 N N . SER A 1 190 ? 9.209 7.912 -10.871 1.00 98.44 190 SER A N 1
ATOM 1512 C CA . SER A 1 190 ? 8.371 7.791 -9.666 1.00 98.44 190 SER A CA 1
ATOM 1513 C C . SER A 1 190 ? 9.093 8.226 -8.380 1.00 98.44 190 SER A C 1
ATOM 1515 O O . SER A 1 190 ? 8.431 8.395 -7.356 1.00 98.44 190 SER A O 1
ATOM 1517 N N . TYR A 1 191 ? 10.420 8.425 -8.414 1.00 98.62 191 TYR A N 1
ATOM 1518 C CA . TYR A 1 191 ? 11.254 8.610 -7.220 1.00 98.62 191 TYR A CA 1
ATOM 1519 C C . TYR A 1 191 ? 10.751 9.734 -6.309 1.00 98.62 191 TYR A C 1
ATOM 1521 O O . TYR A 1 191 ? 10.433 9.490 -5.146 1.00 98.62 191 TYR A O 1
ATOM 1529 N N . ASP A 1 192 ? 10.605 10.949 -6.843 1.00 98.56 192 ASP A N 1
ATOM 1530 C CA . ASP A 1 192 ? 10.239 12.126 -6.047 1.00 98.56 192 ASP A CA 1
ATOM 1531 C C . ASP A 1 192 ? 8.875 11.971 -5.365 1.00 98.56 192 ASP A C 1
ATOM 1533 O O . ASP A 1 192 ? 8.692 12.358 -4.207 1.00 98.56 192 ASP A O 1
ATOM 1537 N N . GLN A 1 193 ? 7.904 11.380 -6.067 1.00 98.69 193 GLN A N 1
ATOM 1538 C CA . GLN A 1 193 ? 6.567 11.180 -5.523 1.00 98.69 193 GLN A CA 1
ATOM 1539 C C . GLN A 1 193 ? 6.566 10.134 -4.406 1.00 98.69 193 GLN A C 1
ATOM 1541 O O . GLN A 1 193 ? 5.985 10.384 -3.347 1.00 98.69 193 GLN A O 1
ATOM 1546 N N . LEU A 1 194 ? 7.236 8.997 -4.609 1.00 98.69 194 LEU A N 1
ATOM 1547 C CA . LEU A 1 194 ? 7.329 7.946 -3.593 1.00 98.69 194 LEU A CA 1
ATOM 1548 C C . LEU A 1 194 ? 8.117 8.428 -2.373 1.00 98.69 194 LEU A C 1
ATOM 1550 O O . LEU A 1 194 ? 7.663 8.267 -1.238 1.00 98.69 194 LEU A O 1
ATOM 1554 N N . LYS A 1 195 ? 9.225 9.145 -2.597 1.00 98.44 195 LYS A N 1
ATOM 1555 C CA . LYS A 1 195 ? 10.000 9.776 -1.528 1.00 98.44 195 LYS A CA 1
ATOM 1556 C C . LYS A 1 195 ? 9.157 10.747 -0.711 1.00 98.44 195 LYS A C 1
ATOM 1558 O O . LYS A 1 195 ? 9.187 10.692 0.515 1.00 98.44 195 LYS A O 1
ATOM 1563 N N . LYS A 1 196 ? 8.351 11.590 -1.360 1.00 98.56 196 LYS A N 1
ATOM 1564 C CA . LYS A 1 196 ? 7.467 12.537 -0.669 1.00 98.56 196 LYS A CA 1
ATOM 1565 C C . LYS A 1 196 ? 6.458 11.839 0.248 1.00 98.56 196 LYS A C 1
ATOM 1567 O O . LYS A 1 196 ? 6.273 12.275 1.383 1.00 98.56 196 LYS A O 1
ATOM 1572 N N . VAL A 1 197 ? 5.801 10.777 -0.224 1.00 98.56 197 VAL A N 1
ATOM 1573 C CA . VAL A 1 197 ? 4.846 9.992 0.586 1.00 98.56 197 VAL A CA 1
ATOM 1574 C C . VAL A 1 197 ? 5.547 9.383 1.792 1.00 98.56 197 VAL A C 1
ATOM 1576 O O . VAL A 1 197 ? 5.059 9.474 2.920 1.00 98.56 197 VAL A O 1
ATOM 1579 N N . ARG A 1 198 ? 6.715 8.795 1.550 1.00 97.75 198 ARG A N 1
ATOM 1580 C CA . ARG A 1 198 ? 7.528 8.123 2.553 1.00 97.75 198 ARG A CA 1
ATOM 1581 C C . ARG A 1 198 ? 8.034 9.086 3.629 1.00 97.75 198 ARG A C 1
ATOM 1583 O O . ARG A 1 198 ? 7.869 8.812 4.817 1.00 97.75 198 ARG A O 1
ATOM 1590 N N . ASP A 1 199 ? 8.568 10.239 3.235 1.00 97.25 199 ASP A N 1
ATOM 1591 C CA . ASP A 1 199 ? 9.006 11.295 4.153 1.00 97.25 199 ASP A CA 1
ATOM 1592 C C . ASP A 1 199 ? 7.833 11.821 4.993 1.00 97.25 199 ASP A C 1
ATOM 1594 O O . ASP A 1 199 ? 7.960 11.953 6.211 1.00 97.25 199 ASP A O 1
ATOM 1598 N N . TYR A 1 200 ? 6.676 12.069 4.367 1.00 97.75 200 TYR A N 1
ATOM 1599 C CA . TYR A 1 200 ? 5.464 12.508 5.064 1.00 97.75 200 TYR A CA 1
ATOM 1600 C C . TYR A 1 200 ? 4.999 11.480 6.104 1.00 97.75 200 TYR A C 1
ATOM 1602 O O . TYR A 1 200 ? 4.732 11.830 7.256 1.00 97.75 200 TYR A O 1
ATOM 1610 N N . PHE A 1 201 ? 4.954 10.202 5.725 1.00 97.19 201 PHE A N 1
ATOM 1611 C CA . PHE A 1 201 ? 4.575 9.114 6.621 1.00 97.19 201 PHE A CA 1
ATOM 1612 C C . PHE A 1 201 ? 5.539 8.984 7.804 1.00 97.19 201 PHE A C 1
ATOM 1614 O O . PHE A 1 201 ? 5.113 8.922 8.958 1.00 97.19 201 PHE A O 1
ATOM 1621 N N . LYS A 1 202 ? 6.849 9.011 7.536 1.00 95.50 202 LYS A N 1
ATOM 1622 C CA . LYS A 1 202 ? 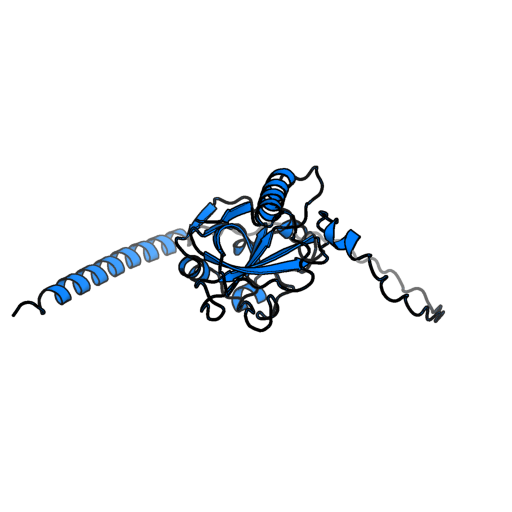7.880 8.975 8.578 1.00 95.50 202 LYS A CA 1
ATOM 1623 C C . LYS A 1 202 ? 7.774 10.176 9.516 1.00 95.50 202 LYS A C 1
ATOM 1625 O O . LYS A 1 202 ? 7.864 9.997 10.729 1.00 95.50 202 LYS A O 1
ATOM 1630 N N . ALA A 1 203 ? 7.539 11.373 8.983 1.00 95.94 203 ALA A N 1
ATOM 1631 C CA . ALA A 1 203 ? 7.365 12.583 9.779 1.00 95.94 203 ALA A CA 1
ATOM 1632 C C . ALA A 1 203 ? 6.142 12.500 10.707 1.00 95.94 203 ALA A C 1
ATOM 1634 O O . ALA A 1 203 ? 6.257 12.868 11.873 1.00 95.94 203 ALA A O 1
ATOM 1635 N N . TYR A 1 204 ? 5.010 11.955 10.241 1.00 95.38 204 TYR A N 1
ATOM 1636 C CA . TYR A 1 204 ? 3.807 11.784 11.068 1.00 95.38 204 TYR A CA 1
ATOM 1637 C C . TYR A 1 204 ? 4.066 10.941 12.329 1.00 95.38 204 TYR A C 1
ATOM 1639 O O . TYR A 1 204 ? 3.540 11.236 13.400 1.00 95.38 204 TYR A O 1
ATOM 1647 N N . PHE A 1 205 ? 4.924 9.923 12.227 1.00 93.12 205 PHE A N 1
ATOM 1648 C CA . PHE A 1 205 ? 5.317 9.066 13.350 1.00 93.12 205 PHE A CA 1
ATOM 1649 C C . PHE A 1 205 ? 6.616 9.508 14.044 1.00 93.12 205 PHE A C 1
ATOM 1651 O O . PHE A 1 205 ? 7.257 8.698 14.715 1.00 93.12 205 PHE A O 1
ATOM 1658 N N . ASN A 1 206 ? 7.033 10.773 13.896 1.00 89.88 206 ASN A N 1
ATOM 1659 C CA . ASN A 1 206 ? 8.269 11.313 14.480 1.00 89.88 206 ASN A CA 1
ATOM 1660 C C . ASN A 1 206 ? 9.511 10.457 14.161 1.00 89.88 206 ASN A C 1
ATOM 1662 O O . ASN A 1 206 ? 10.352 10.220 15.022 1.00 89.88 206 ASN A O 1
ATOM 1666 N N . GLN A 1 207 ? 9.607 9.943 12.931 1.00 79.38 207 GLN A N 1
ATOM 1667 C CA . GLN A 1 207 ? 10.668 9.045 12.446 1.00 79.38 207 GLN A CA 1
ATOM 1668 C C . GLN A 1 207 ? 10.736 7.667 13.136 1.00 79.38 207 GLN A C 1
ATOM 1670 O O . GLN A 1 207 ? 11.549 6.825 12.751 1.00 79.38 207 GLN A O 1
ATOM 1675 N N . HIS A 1 208 ? 9.850 7.361 14.088 1.00 82.06 208 HIS A N 1
ATOM 1676 C CA . HIS A 1 208 ? 9.774 6.058 14.752 1.00 82.06 208 HIS A CA 1
ATOM 1677 C C . HIS A 1 208 ? 9.003 5.037 13.910 1.00 82.06 208 HIS A C 1
ATOM 1679 O O . HIS A 1 208 ? 7.973 4.526 14.331 1.00 82.06 208 HIS A O 1
ATOM 1685 N N . THR A 1 209 ? 9.498 4.736 12.712 1.00 81.88 209 THR A N 1
ATOM 1686 C CA . THR A 1 209 ? 8.833 3.837 11.750 1.00 81.88 209 THR A CA 1
ATOM 1687 C C . THR A 1 209 ? 9.533 2.493 11.574 1.00 81.88 209 THR A C 1
ATOM 1689 O O . THR A 1 209 ? 9.113 1.670 10.766 1.00 81.88 209 THR A O 1
ATOM 1692 N N . CYS A 1 210 ? 10.589 2.222 12.342 1.00 87.12 210 CYS A N 1
ATOM 1693 C CA . CYS A 1 210 ? 11.319 0.959 12.265 1.00 87.12 210 CYS A CA 1
ATOM 1694 C C . CYS A 1 210 ? 10.605 -0.184 13.012 1.00 87.12 210 CYS A C 1
ATOM 1696 O O . CYS A 1 210 ? 11.067 -0.702 14.032 1.00 87.12 210 CYS A O 1
ATOM 1698 N N . PHE A 1 211 ? 9.421 -0.543 12.525 1.00 85.62 211 PHE A N 1
ATOM 1699 C CA . PHE A 1 211 ? 8.571 -1.573 13.104 1.00 85.62 211 PHE A CA 1
ATOM 1700 C C . PHE A 1 211 ? 8.915 -2.948 12.510 1.00 85.62 211 PHE A C 1
ATOM 1702 O O . PHE A 1 211 ? 8.359 -3.325 11.487 1.00 85.62 211 PHE A O 1
ATOM 1709 N N . HIS A 1 212 ? 9.805 -3.715 13.152 1.00 86.81 212 HIS A N 1
ATOM 1710 C CA . HIS A 1 212 ? 10.126 -5.093 12.714 1.00 86.81 212 HIS A CA 1
ATOM 1711 C C . HIS A 1 212 ? 8.931 -6.052 12.805 1.00 86.81 212 HIS A C 1
ATOM 1713 O O . HIS A 1 212 ? 8.825 -7.023 12.065 1.00 86.81 212 HIS A O 1
ATOM 1719 N N . ASN A 1 213 ? 8.042 -5.790 13.759 1.00 93.50 213 ASN A N 1
ATOM 1720 C CA . ASN A 1 213 ? 6.755 -6.455 13.887 1.00 93.50 213 ASN A CA 1
ATOM 1721 C C . ASN A 1 213 ? 5.664 -5.431 13.612 1.00 93.50 213 ASN A C 1
ATOM 1723 O O . ASN A 1 213 ? 5.886 -4.236 13.799 1.00 93.50 213 ASN A O 1
ATOM 1727 N N . TYR A 1 214 ? 4.465 -5.902 13.278 1.00 95.56 214 TYR A N 1
ATOM 1728 C CA . TYR A 1 214 ? 3.318 -5.017 13.133 1.00 95.56 214 TYR A CA 1
ATOM 1729 C C . TYR A 1 214 ? 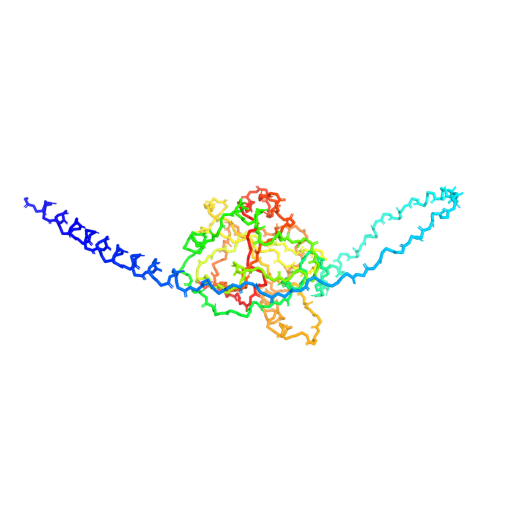3.077 -4.193 14.403 1.00 95.56 214 TYR A C 1
ATOM 1731 O O . TYR A 1 214 ? 2.708 -4.724 15.455 1.00 95.56 214 TYR A O 1
ATOM 1739 N N . LYS A 1 215 ? 3.229 -2.873 14.286 1.00 95.62 215 LYS A N 1
ATOM 1740 C CA . LYS A 1 215 ? 2.681 -1.911 15.233 1.00 95.62 215 LYS A CA 1
ATOM 1741 C C . LYS A 1 215 ? 1.195 -1.774 14.940 1.00 95.62 215 LYS A C 1
ATOM 1743 O O . LYS A 1 215 ? 0.808 -1.355 13.856 1.00 95.62 215 LYS A O 1
ATOM 1748 N N . LYS A 1 216 ? 0.371 -2.156 15.908 1.00 95.69 216 LYS A N 1
ATOM 1749 C CA . LYS A 1 216 ? -1.089 -2.112 15.816 1.00 95.69 216 LYS A CA 1
ATOM 1750 C C . LYS A 1 216 ? -1.620 -0.774 16.321 1.00 95.69 216 LYS A C 1
ATOM 1752 O O . LYS A 1 216 ? -1.099 -0.229 17.293 1.00 95.69 216 LYS A O 1
ATOM 1757 N N . PHE A 1 217 ? -2.670 -0.297 15.667 1.00 93.38 217 PHE A N 1
ATOM 1758 C CA . PHE A 1 217 ? -3.363 0.955 15.951 1.00 93.38 217 PHE A CA 1
ATOM 1759 C C . PHE A 1 217 ? -4.859 0.750 16.185 1.00 93.38 217 PHE A C 1
ATOM 1761 O O . PHE A 1 217 ? -5.564 1.726 16.326 1.00 93.38 217 PHE A O 1
ATOM 1768 N N . TYR A 1 218 ? -5.398 -0.470 16.243 1.00 83.62 218 TYR A N 1
ATOM 1769 C CA . TYR A 1 218 ? -6.854 -0.633 16.379 1.00 83.62 218 TYR A CA 1
ATOM 1770 C C . TYR A 1 218 ? -7.442 -0.145 17.719 1.00 83.62 218 TYR A C 1
ATOM 1772 O O . TYR A 1 218 ? -8.654 0.039 17.795 1.00 83.62 218 TYR A O 1
ATOM 1780 N N . ASP A 1 219 ? -6.614 0.073 18.747 1.00 85.94 219 ASP A N 1
ATOM 1781 C CA . ASP A 1 219 ? -7.024 0.719 20.006 1.00 85.94 219 ASP A CA 1
ATOM 1782 C C . ASP A 1 219 ? -7.046 2.255 19.885 1.00 85.94 219 ASP A C 1
ATOM 1784 O O . ASP A 1 219 ? -7.733 2.937 20.640 1.00 85.94 219 ASP A O 1
ATOM 1788 N N . GLU A 1 220 ? -6.327 2.801 18.899 1.00 91.69 220 GLU A N 1
ATOM 1789 C CA . GLU A 1 220 ? -6.324 4.220 18.537 1.00 91.69 220 GLU A CA 1
ATOM 1790 C C . GLU A 1 220 ? -6.247 4.390 16.998 1.00 91.69 220 GLU A C 1
ATOM 1792 O O . GLU A 1 220 ? -5.216 4.826 16.461 1.00 91.69 220 GLU A O 1
ATOM 1797 N N . PRO A 1 221 ? -7.297 3.978 16.254 1.00 91.44 221 PRO A N 1
ATOM 1798 C CA . PRO A 1 221 ? -7.237 3.869 14.798 1.00 91.44 221 PRO A CA 1
ATOM 1799 C C . PRO A 1 221 ? -6.999 5.225 14.156 1.00 91.44 221 PRO A C 1
ATOM 1801 O O . PRO A 1 221 ? -7.655 6.207 14.504 1.00 91.44 221 PRO A O 1
ATOM 1804 N N . LYS A 1 222 ? -6.095 5.279 13.178 1.00 96.75 222 LYS A N 1
ATOM 1805 C CA . LYS A 1 222 ? -5.819 6.525 12.457 1.00 96.75 222 LYS A CA 1
ATOM 1806 C C . LYS A 1 222 ? -6.706 6.580 11.225 1.00 96.75 222 LYS A C 1
ATOM 1808 O O . LYS A 1 222 ? -6.577 5.746 10.331 1.00 96.75 222 LYS A O 1
ATOM 1813 N N . GLU A 1 223 ? -7.634 7.527 11.193 1.00 98.00 223 GLU A N 1
ATOM 1814 C CA . GLU A 1 223 ? -8.446 7.765 10.003 1.00 98.00 223 GLU A CA 1
ATOM 1815 C C . GLU A 1 223 ? -7.572 8.396 8.911 1.00 98.00 223 GLU A C 1
ATOM 1817 O O . GLU A 1 223 ? -6.826 9.341 9.171 1.00 98.00 223 GLU A O 1
ATOM 1822 N N . ILE A 1 224 ? -7.632 7.857 7.693 1.00 98.62 224 ILE A N 1
ATOM 1823 C CA . ILE A 1 224 ? -6.800 8.305 6.576 1.00 98.62 224 ILE A CA 1
ATOM 1824 C C . ILE A 1 224 ? -7.596 8.420 5.270 1.00 98.62 224 ILE A C 1
ATOM 1826 O O . ILE A 1 224 ? -8.587 7.720 5.049 1.00 98.62 224 ILE A O 1
ATOM 1830 N N . SER A 1 225 ? -7.096 9.268 4.374 1.00 98.75 225 SER A N 1
ATOM 1831 C CA . SER A 1 225 ? -7.320 9.179 2.928 1.00 98.75 225 SER A CA 1
ATOM 1832 C C . SER A 1 225 ? -6.056 8.611 2.291 1.00 98.75 225 SER A C 1
ATOM 1834 O O . SER A 1 225 ? -4.953 9.026 2.644 1.00 98.75 225 SER A O 1
ATOM 1836 N N . ILE A 1 226 ? -6.198 7.694 1.338 1.00 98.88 226 ILE A N 1
ATOM 1837 C CA . ILE A 1 226 ? -5.059 7.029 0.695 1.00 98.88 226 ILE A CA 1
ATOM 1838 C C . ILE A 1 226 ? -5.265 6.943 -0.813 1.00 98.88 226 ILE A C 1
ATOM 1840 O O . ILE A 1 226 ? -6.381 6.704 -1.276 1.00 98.88 226 ILE A O 1
ATOM 1844 N N . SER A 1 227 ? -4.199 7.161 -1.579 1.00 98.88 227 SER A N 1
ATOM 1845 C CA . SER A 1 227 ? -4.178 6.961 -3.026 1.00 98.88 227 SER A CA 1
ATOM 1846 C C . SER A 1 227 ? -2.973 6.133 -3.447 1.00 98.88 227 SER A C 1
ATOM 1848 O O . SER A 1 227 ? -1.924 6.213 -2.814 1.00 98.88 227 SER A O 1
ATOM 1850 N N . GLY A 1 228 ? -3.096 5.393 -4.541 1.00 98.88 228 GLY A N 1
ATOM 1851 C CA . GLY A 1 228 ? -1.978 4.664 -5.131 1.00 98.88 228 GLY A CA 1
ATOM 1852 C C . GLY A 1 228 ? -2.384 3.835 -6.336 1.00 98.88 228 GLY A C 1
ATOM 1853 O O . GLY A 1 228 ? -3.528 3.904 -6.791 1.00 98.88 228 GLY A O 1
ATOM 1854 N N . SER A 1 229 ? -1.440 3.062 -6.857 1.00 98.88 229 SER A N 1
ATOM 1855 C CA . SER A 1 229 ? -1.685 2.150 -7.974 1.00 98.88 229 SER A CA 1
ATOM 1856 C C . SER A 1 229 ? -2.167 0.792 -7.479 1.00 98.88 229 SER A C 1
ATOM 1858 O O . SER A 1 229 ? -1.681 0.293 -6.471 1.00 98.88 229 SER A O 1
ATOM 1860 N N . LEU A 1 230 ? -3.116 0.184 -8.185 1.00 98.62 230 LEU A N 1
ATOM 1861 C CA . LEU A 1 230 ? -3.626 -1.139 -7.835 1.00 98.62 230 LEU A CA 1
ATOM 1862 C C . LEU A 1 230 ? -2.653 -2.233 -8.291 1.00 98.62 230 LEU A C 1
ATOM 1864 O O . LEU A 1 230 ? -2.209 -2.216 -9.438 1.00 98.62 230 LEU A O 1
ATOM 1868 N N . PHE A 1 231 ? -2.347 -3.194 -7.427 1.00 98.69 231 PHE A N 1
ATOM 1869 C CA . PHE A 1 231 ? -1.401 -4.277 -7.693 1.00 98.69 231 PHE A CA 1
ATOM 1870 C C . PHE A 1 231 ? -1.940 -5.603 -7.151 1.00 98.69 231 PHE A C 1
ATOM 1872 O O . PHE A 1 231 ? -2.501 -5.631 -6.061 1.00 98.69 231 PHE A O 1
ATOM 1879 N N . TYR A 1 232 ? -1.812 -6.686 -7.913 1.00 98.62 232 TYR A N 1
ATOM 1880 C CA . TYR A 1 232 ? -2.116 -8.037 -7.459 1.00 98.62 232 TYR A CA 1
ATOM 1881 C C . TYR A 1 232 ? -0.806 -8.763 -7.158 1.00 98.62 232 TYR A C 1
ATOM 1883 O O . TYR A 1 232 ? -0.063 -9.125 -8.081 1.00 98.62 232 TYR A O 1
ATOM 1891 N N . ASP A 1 233 ? -0.513 -8.963 -5.872 1.00 97.81 233 ASP A N 1
ATO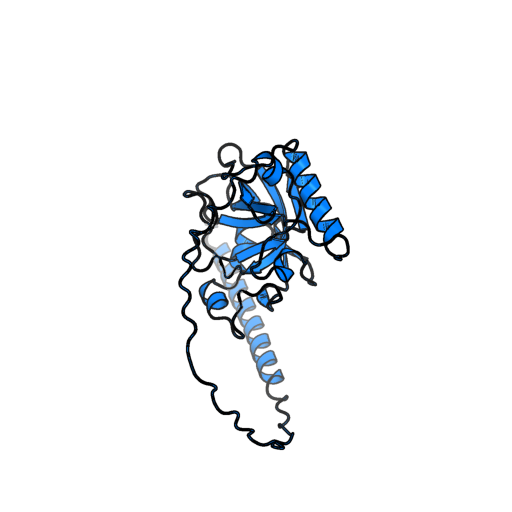M 1892 C CA . ASP A 1 233 ? 0.729 -9.603 -5.456 1.00 97.81 233 ASP A CA 1
ATOM 1893 C C . ASP A 1 233 ? 0.607 -11.129 -5.525 1.00 97.81 233 ASP A C 1
ATOM 1895 O O . ASP A 1 233 ? -0.057 -11.789 -4.720 1.00 97.81 233 ASP A O 1
ATOM 1899 N N . ILE A 1 234 ? 1.274 -11.718 -6.513 1.00 96.62 234 ILE A N 1
ATOM 1900 C CA . ILE A 1 234 ? 1.233 -13.161 -6.722 1.00 96.62 234 ILE A CA 1
ATOM 1901 C C . ILE A 1 234 ? 1.957 -13.935 -5.605 1.00 96.62 234 ILE A C 1
ATOM 1903 O O . ILE A 1 234 ? 1.596 -15.087 -5.360 1.00 96.62 234 ILE A O 1
ATOM 1907 N N . GLU A 1 235 ? 2.897 -13.319 -4.874 1.00 95.31 235 GLU A N 1
ATOM 1908 C CA . GLU A 1 235 ? 3.553 -13.937 -3.707 1.00 95.31 235 GLU A CA 1
ATOM 1909 C C . GLU A 1 235 ? 2.600 -14.081 -2.514 1.00 95.31 235 GLU A C 1
ATOM 1911 O O . GLU A 1 235 ? 2.812 -14.904 -1.619 1.00 95.31 235 GLU A O 1
ATOM 1916 N N . HIS A 1 236 ? 1.507 -13.319 -2.507 1.00 94.81 236 HIS A N 1
ATOM 1917 C CA . HIS A 1 236 ? 0.473 -13.376 -1.478 1.00 94.81 236 HIS A CA 1
ATOM 1918 C C . HIS A 1 236 ? -0.730 -14.227 -1.887 1.00 94.81 236 HIS A C 1
ATOM 1920 O O . HIS A 1 236 ? -1.802 -14.132 -1.292 1.00 94.81 236 HIS A O 1
ATOM 1926 N N . THR A 1 237 ? -0.538 -15.112 -2.869 1.00 93.75 237 THR A N 1
ATOM 1927 C CA . THR A 1 237 ? -1.511 -16.132 -3.264 1.00 93.75 237 THR A CA 1
ATOM 1928 C C . THR A 1 237 ? -1.120 -17.500 -2.675 1.00 93.75 237 THR A C 1
ATOM 1930 O O . THR A 1 237 ? -0.022 -17.983 -2.944 1.00 93.75 237 THR A O 1
ATOM 1933 N N . PRO A 1 238 ? -1.997 -18.190 -1.913 1.00 95.06 238 PRO A N 1
ATOM 1934 C CA . PRO A 1 238 ? -3.378 -17.827 -1.587 1.00 95.06 238 PRO A CA 1
ATOM 1935 C C . PRO A 1 238 ? -3.469 -16.658 -0.589 1.00 95.06 238 PRO A C 1
ATOM 1937 O O . PRO A 1 238 ? -2.547 -16.472 0.207 1.00 95.06 238 PRO A O 1
ATOM 1940 N N . PRO A 1 239 ? -4.594 -15.914 -0.586 1.00 95.88 239 PRO A N 1
ATOM 1941 C CA . PRO A 1 239 ? -4.792 -14.781 0.315 1.00 95.88 239 PRO A CA 1
ATOM 1942 C C . PRO A 1 239 ? -4.803 -15.204 1.794 1.00 95.88 239 PRO A C 1
ATOM 1944 O O . PRO A 1 239 ? -4.927 -16.386 2.125 1.00 95.88 239 PRO A O 1
ATOM 1947 N N . GLY A 1 240 ? -4.722 -14.230 2.707 1.00 96.00 240 GLY A N 1
ATOM 1948 C CA . GLY A 1 240 ? -4.682 -14.479 4.156 1.00 96.00 240 GLY A CA 1
ATOM 1949 C C . GLY A 1 240 ? -3.274 -14.534 4.753 1.00 96.00 240 GLY A C 1
ATOM 1950 O O . GLY A 1 240 ? -3.111 -14.891 5.923 1.00 96.00 240 GLY A O 1
ATOM 1951 N N . THR A 1 241 ? -2.248 -14.184 3.977 1.00 95.62 241 THR A N 1
ATOM 1952 C CA . THR A 1 241 ? -0.834 -14.264 4.377 1.00 95.62 241 THR A CA 1
ATOM 1953 C C . THR A 1 241 ? -0.266 -12.931 4.866 1.00 95.62 241 THR A C 1
ATOM 1955 O O . THR A 1 241 ? 0.620 -12.950 5.724 1.00 95.62 241 THR A O 1
ATOM 1958 N N . VAL A 1 242 ? -0.822 -11.789 4.456 1.00 97.44 242 VAL A N 1
ATOM 1959 C CA . VAL A 1 242 ? -0.352 -10.443 4.840 1.00 97.44 242 VAL A CA 1
ATOM 1960 C C . VAL A 1 242 ? -1.103 -9.904 6.055 1.00 97.44 242 VAL A C 1
ATOM 1962 O O . VAL A 1 242 ? -2.300 -10.136 6.201 1.00 97.44 242 VAL A O 1
ATOM 1965 N N . GLY A 1 243 ? -0.401 -9.201 6.948 1.00 97.44 243 GLY A N 1
ATOM 1966 C CA . GLY A 1 243 ? -0.948 -8.638 8.188 1.00 97.44 243 GLY A CA 1
ATOM 1967 C C . GLY A 1 243 ? -0.631 -9.461 9.446 1.00 97.44 243 GLY A C 1
ATOM 1968 O O . GLY A 1 243 ? -0.151 -10.597 9.363 1.00 97.44 243 GLY A O 1
ATOM 1969 N N . PRO A 1 244 ? -0.864 -8.923 10.656 1.00 96.56 244 PRO A N 1
ATOM 1970 C CA . PRO A 1 244 ? -0.805 -9.703 11.890 1.00 96.56 244 PRO A CA 1
ATOM 1971 C C . PRO A 1 244 ? -1.972 -10.705 11.969 1.00 96.56 244 PRO A C 1
ATOM 1973 O O . PRO A 1 244 ? -2.938 -10.612 11.221 1.00 96.56 244 PRO A O 1
ATOM 1976 N N . LYS A 1 245 ? -1.893 -11.677 12.891 1.00 95.62 245 LYS A N 1
ATOM 1977 C CA . LYS A 1 245 ? -2.849 -12.803 13.018 1.00 95.62 245 LYS A CA 1
ATOM 1978 C C . LYS A 1 245 ? -4.332 -12.390 13.018 1.00 95.62 245 LYS A C 1
ATOM 1980 O O . LYS A 1 245 ? -5.163 -13.105 12.478 1.00 95.62 245 LYS A O 1
ATOM 1985 N N . ASP A 1 246 ? -4.650 -11.277 13.661 1.00 95.56 246 ASP A N 1
ATOM 1986 C CA . ASP A 1 246 ? -5.989 -10.709 13.841 1.00 95.56 246 ASP A CA 1
ATOM 1987 C C . ASP A 1 246 ? -6.381 -9.689 12.765 1.00 95.56 246 ASP A C 1
ATOM 1989 O O . ASP A 1 246 ? -7.508 -9.211 12.775 1.00 95.56 246 ASP A O 1
ATOM 1993 N N . LEU A 1 247 ? -5.471 -9.360 11.844 1.00 96.56 247 LEU A N 1
ATOM 1994 C CA . LEU A 1 247 ? -5.721 -8.441 10.737 1.00 96.56 247 LEU A CA 1
ATOM 1995 C C . LEU A 1 247 ? -5.177 -8.999 9.411 1.00 96.56 247 LEU A C 1
ATOM 1997 O O . LEU A 1 247 ? -4.559 -8.269 8.635 1.00 96.56 247 LEU A O 1
ATOM 2001 N N . LYS A 1 248 ? -5.365 -10.299 9.164 1.00 97.75 248 LYS A N 1
ATOM 2002 C CA . LYS A 1 248 ? -5.005 -10.898 7.877 1.00 97.75 248 LYS A CA 1
ATOM 2003 C C . LYS A 1 248 ? -5.926 -10.386 6.773 1.00 97.75 248 LYS A C 1
ATOM 2005 O O . LYS A 1 248 ? -7.145 -10.396 6.938 1.00 97.75 248 LYS A O 1
ATOM 2010 N N . THR A 1 249 ? -5.355 -9.955 5.654 1.00 97.69 249 THR A N 1
ATOM 2011 C CA . THR A 1 249 ? -6.135 -9.499 4.497 1.00 97.69 249 THR A CA 1
ATOM 2012 C C . THR A 1 249 ? -6.767 -10.687 3.779 1.00 97.69 249 THR A C 1
ATOM 2014 O O . THR A 1 249 ? -6.163 -11.748 3.643 1.00 97.69 249 THR A O 1
ATOM 2017 N N . ALA A 1 250 ? -8.006 -10.527 3.316 1.00 97.12 250 ALA A N 1
ATOM 2018 C CA . ALA A 1 250 ? -8.748 -11.603 2.653 1.00 97.12 250 ALA A CA 1
ATOM 2019 C C . ALA A 1 250 ? -8.477 -11.693 1.140 1.00 97.12 250 ALA A C 1
ATOM 2021 O O . ALA A 1 250 ? -9.149 -12.454 0.453 1.00 97.12 250 ALA A O 1
ATOM 2022 N N . THR A 1 251 ? -7.522 -10.912 0.631 1.00 98.44 251 THR A N 1
ATOM 2023 C CA . THR A 1 251 ? -7.161 -10.812 -0.787 1.00 98.44 251 THR A CA 1
ATOM 2024 C C . THR A 1 251 ? -5.660 -10.591 -0.947 1.00 98.44 251 THR A C 1
ATOM 2026 O O . THR A 1 251 ? -5.012 -10.114 -0.011 1.00 98.44 251 THR A O 1
ATOM 2029 N N . ALA A 1 252 ? -5.139 -10.933 -2.126 1.00 98.31 252 ALA A N 1
ATOM 2030 C CA . ALA A 1 252 ? -3.785 -10.607 -2.571 1.00 98.31 252 ALA A CA 1
ATOM 2031 C C . ALA A 1 252 ? -3.721 -9.284 -3.365 1.00 98.31 252 ALA A C 1
ATOM 2033 O O . ALA A 1 252 ? -2.669 -8.896 -3.866 1.00 98.31 252 ALA A O 1
ATOM 2034 N N . TRP A 1 253 ? -4.855 -8.592 -3.512 1.00 98.75 253 TRP A N 1
ATOM 2035 C CA . TRP A 1 253 ? -4.888 -7.225 -4.014 1.00 98.75 253 TRP A CA 1
ATOM 2036 C C . TRP A 1 253 ? -4.323 -6.231 -3.005 1.00 98.75 253 TRP A C 1
ATOM 2038 O O . TRP A 1 253 ? -4.607 -6.301 -1.807 1.00 98.75 253 TRP A O 1
ATOM 2048 N N . GLU A 1 254 ? -3.622 -5.235 -3.536 1.00 98.69 254 GLU A N 1
ATOM 2049 C CA . GLU A 1 254 ? -2.942 -4.201 -2.771 1.00 98.69 254 GLU A CA 1
ATOM 2050 C C . GLU A 1 254 ? -3.006 -2.842 -3.468 1.00 98.69 254 GLU A C 1
ATOM 2052 O O . GLU A 1 254 ? -3.207 -2.735 -4.681 1.00 98.69 254 GLU A O 1
ATOM 2057 N N . ILE A 1 255 ? -2.797 -1.776 -2.694 1.00 98.88 255 ILE A N 1
ATOM 2058 C CA . ILE A 1 255 ? -2.441 -0.463 -3.234 1.00 98.88 255 ILE A CA 1
ATOM 2059 C C . ILE A 1 255 ? -0.920 -0.363 -3.141 1.00 98.88 255 ILE A C 1
ATOM 2061 O O . ILE A 1 255 ? -0.393 -0.063 -2.072 1.00 98.88 255 ILE A O 1
ATOM 2065 N N . HIS A 1 256 ? -0.232 -0.614 -4.255 1.00 98.81 256 HIS A N 1
ATOM 2066 C CA . HIS A 1 256 ? 1.222 -0.595 -4.350 1.00 98.81 256 HIS A CA 1
ATOM 2067 C C . HIS A 1 256 ? 1.682 -0.007 -5.707 1.00 98.81 256 HIS A C 1
ATOM 2069 O O . HIS A 1 256 ? 1.374 -0.569 -6.771 1.00 98.81 256 HIS A O 1
ATOM 2075 N N . PRO A 1 257 ? 2.428 1.116 -5.712 1.00 98.88 257 PRO A N 1
ATOM 2076 C CA . PRO A 1 257 ? 2.802 1.913 -4.540 1.00 98.88 257 PRO A CA 1
ATOM 2077 C C . PRO A 1 257 ? 1.692 2.869 -4.102 1.00 98.88 257 PRO A C 1
ATOM 2079 O O . PRO A 1 257 ? 0.881 3.334 -4.911 1.00 98.88 257 PRO A O 1
ATOM 2082 N N . VAL A 1 258 ? 1.702 3.229 -2.819 1.00 98.88 258 VAL A N 1
ATOM 2083 C CA . VAL A 1 258 ? 0.962 4.379 -2.290 1.00 98.88 258 VAL A CA 1
ATOM 2084 C C . VAL A 1 258 ? 1.593 5.672 -2.811 1.00 98.88 258 VAL A C 1
ATOM 2086 O O . VAL A 1 258 ? 2.775 5.941 -2.617 1.00 98.88 258 VAL A O 1
ATOM 2089 N N . THR A 1 259 ? 0.777 6.504 -3.454 1.00 98.81 259 THR A N 1
ATOM 2090 C CA . THR A 1 259 ? 1.181 7.769 -4.087 1.00 98.81 259 THR A CA 1
ATOM 2091 C C . THR A 1 259 ? 0.723 9.007 -3.322 1.00 98.81 259 THR A C 1
ATOM 2093 O O . THR A 1 259 ? 1.146 10.119 -3.637 1.00 98.81 259 THR A O 1
ATOM 2096 N N . GLU A 1 260 ? -0.175 8.832 -2.353 1.00 98.81 260 GLU A N 1
ATOM 2097 C CA . GLU A 1 260 ? -0.593 9.855 -1.397 1.00 98.81 260 GLU A CA 1
ATOM 2098 C C . GLU A 1 260 ? -1.174 9.176 -0.152 1.00 98.81 260 GLU A C 1
ATOM 2100 O O . GLU A 1 260 ? -1.972 8.247 -0.263 1.00 98.81 260 GLU A O 1
ATOM 2105 N N . ILE A 1 261 ? -0.838 9.681 1.031 1.00 98.69 261 ILE A N 1
ATOM 2106 C CA . ILE A 1 261 ? -1.525 9.355 2.280 1.00 98.69 261 ILE A CA 1
ATOM 2107 C C . ILE A 1 261 ? -1.763 10.651 3.047 1.00 98.69 261 ILE A C 1
ATOM 2109 O O . ILE A 1 261 ? -0.890 11.514 3.097 1.00 98.69 261 ILE A O 1
ATOM 2113 N N . VAL A 1 262 ? -2.952 10.804 3.620 1.00 98.50 262 VAL A N 1
ATOM 2114 C CA . VAL A 1 262 ? -3.327 11.959 4.437 1.00 98.50 262 VAL A CA 1
ATOM 2115 C C . VAL A 1 262 ? -3.950 11.444 5.719 1.00 98.50 262 VAL A C 1
ATOM 2117 O O . VAL A 1 262 ? -4.957 10.741 5.670 1.00 98.50 262 VAL A O 1
ATOM 2120 N N . PHE A 1 263 ? -3.375 11.822 6.858 1.00 97.94 263 PHE A N 1
ATOM 2121 C CA . PHE A 1 263 ? -3.970 11.558 8.165 1.00 97.94 263 PHE A CA 1
ATOM 2122 C C . PHE A 1 263 ? -5.064 12.586 8.441 1.00 97.94 263 PHE A C 1
ATOM 2124 O O . PHE A 1 263 ? -4.808 13.794 8.446 1.00 97.94 263 PHE A O 1
ATOM 2131 N N . LEU A 1 264 ? -6.291 12.103 8.616 1.00 96.56 264 LEU A N 1
ATOM 2132 C CA . LEU A 1 264 ? -7.459 12.939 8.860 1.00 96.56 264 LEU A CA 1
ATOM 2133 C C . LEU A 1 264 ? -7.528 13.309 10.350 1.00 96.56 264 LEU A C 1
ATOM 2135 O O . LEU A 1 264 ? -7.026 12.577 11.205 1.00 96.56 264 LEU A O 1
ATOM 2139 N N . LYS A 1 265 ? -8.079 14.493 10.628 1.00 84.94 265 LYS A N 1
ATOM 2140 C CA . LYS A 1 265 ? -8.253 15.022 11.986 1.00 84.94 265 LYS A CA 1
ATOM 2141 C C . LYS A 1 265 ? -9.529 14.500 12.625 1.00 84.94 265 LYS A C 1
ATOM 2143 O O . LYS A 1 265 ? -10.525 14.374 11.880 1.00 84.94 265 LYS A O 1
#

Foldseek 3Di:
DPPPPVVVVVVVVVVVVVVVVVVVVVVVVVVPPPDDDDDDDDDDDDDDDDDDDDDDDDDDPPPPVPDDPDPPPLVVLLVQLAQQDFFLQVAQADFQPADEDEDAAPVRVVVPADAQVCLCVDVVHQDRGNNRDDDPRQNYKYKHAKWWFFKWAQDSSNKIWTWIARDLALPGPAIATAILGRADPPPDPRRVQSVVQVVVVCVVVVVPRNHNDIDGCSVPIFMKMWIATKDQGPVCPPFQPDDPPSRGGNGSIYRRHIRDMDGDD

Secondary structure (DSSP, 8-state):
--SSSHHHHHHHHHHHHHHHHHHHHHHHHHHSTT--PPP------------PPPP----------PPPPP---HHHHHH--B----TTHHHHTS--SSPEEEESSHHHHHTTSPPHHHHHT-SSPPP--TT----GGG--EEEEEEEEEEEEEE-TTS-EEEEEESSSSTT-S-EEEEEEPPB--TTSTTHHHHHHHHHHHHHHTTT----SS-EE-TTS-EEEEEEEEEEE-GGGPSSS-SS-TTS--SSSEEEEEEEEEEE--

Radius of gyration: 25.22 Å; Cα contacts (8 Å, |Δi|>4): 447; chains: 1; bounding box: 87×52×64 Å

Mean predicted aligned error: 12.73 Å

pLDDT: mean 83.78, std 20.68, range [40.81, 98.88]